Protein AF-A0A9E3P3C5-F1 (afdb_monomer_lite)

Structure (mmCIF, N/CA/C/O backbone):
data_AF-A0A9E3P3C5-F1
#
_entry.id   AF-A0A9E3P3C5-F1
#
loop_
_atom_site.group_PDB
_atom_site.id
_atom_site.type_symbol
_atom_site.label_atom_id
_atom_site.label_alt_id
_atom_site.label_comp_id
_atom_site.label_asym_id
_atom_site.label_entity_id
_atom_site.label_seq_id
_atom_site.pdbx_PDB_ins_code
_atom_site.Cartn_x
_atom_site.Cartn_y
_atom_site.Cartn_z
_atom_site.occupancy
_atom_site.B_iso_or_equiv
_atom_site.auth_seq_id
_atom_site.auth_comp_id
_atom_site.auth_asym_id
_atom_site.auth_atom_id
_atom_site.pdbx_PDB_model_num
ATOM 1 N N . MET A 1 1 ? 27.627 -22.009 76.214 1.00 40.09 1 MET A N 1
ATOM 2 C CA . MET A 1 1 ? 26.325 -21.692 75.590 1.00 40.09 1 MET A CA 1
ATOM 3 C C . MET A 1 1 ? 26.613 -21.062 74.234 1.00 40.09 1 MET A C 1
ATOM 5 O O . MET A 1 1 ? 27.043 -19.919 74.195 1.00 40.09 1 MET A O 1
ATOM 9 N N . HIS A 1 2 ? 26.523 -21.838 73.150 1.00 40.72 2 HIS A N 1
ATOM 10 C CA . HIS A 1 2 ? 26.855 -21.384 71.794 1.00 40.72 2 HIS A CA 1
ATOM 11 C C . HIS A 1 2 ? 25.588 -20.948 71.055 1.00 40.72 2 HIS A C 1
ATOM 13 O O . HIS A 1 2 ? 24.643 -21.725 70.938 1.00 40.72 2 HIS A O 1
ATOM 19 N N . GLY A 1 3 ? 25.575 -19.691 70.606 1.00 39.41 3 GLY A N 1
ATOM 20 C CA . GLY A 1 3 ? 24.487 -19.093 69.839 1.00 39.41 3 GLY A CA 1
ATOM 21 C C . GLY A 1 3 ? 24.554 -19.482 68.363 1.00 39.41 3 GLY A C 1
ATOM 22 O O . GLY A 1 3 ? 25.607 -19.384 67.736 1.00 39.41 3 GLY A O 1
ATOM 23 N N . TYR A 1 4 ? 23.417 -19.912 67.823 1.00 44.41 4 TYR A N 1
ATOM 24 C CA . TYR A 1 4 ? 23.208 -20.146 66.398 1.00 44.41 4 TYR A CA 1
ATOM 25 C C . TYR A 1 4 ? 22.800 -18.833 65.719 1.00 44.41 4 TYR A C 1
ATOM 27 O O . TYR A 1 4 ? 21.731 -18.296 66.001 1.00 44.41 4 TYR A O 1
ATOM 35 N N . TYR A 1 5 ? 23.635 -18.336 64.806 1.00 44.12 5 TYR A N 1
ATOM 36 C CA . TYR A 1 5 ? 23.230 -17.335 63.817 1.00 44.12 5 TYR A CA 1
ATOM 37 C C . TYR A 1 5 ? 22.719 -18.054 62.557 1.00 44.12 5 TYR A C 1
ATOM 39 O O . TYR A 1 5 ? 23.423 -18.930 62.047 1.00 44.12 5 TYR A O 1
ATOM 47 N N . PRO A 1 6 ? 21.532 -17.715 62.025 1.00 55.72 6 PRO A N 1
ATOM 48 C CA . PRO A 1 6 ? 21.075 -18.253 60.750 1.00 55.72 6 PRO A CA 1
ATOM 49 C C . PRO A 1 6 ? 21.845 -17.612 59.583 1.00 55.72 6 PRO A C 1
ATOM 51 O O . PRO A 1 6 ? 22.019 -16.394 59.528 1.00 55.72 6 PRO A O 1
ATOM 54 N N . GLN A 1 7 ? 22.306 -18.447 58.647 1.00 59.19 7 GLN A N 1
ATOM 55 C CA . GLN A 1 7 ? 22.929 -18.007 57.396 1.00 59.19 7 GLN A CA 1
ATOM 56 C C . GLN A 1 7 ? 21.917 -17.287 56.483 1.00 59.19 7 GLN A C 1
ATOM 58 O O . GLN A 1 7 ? 20.758 -17.704 56.412 1.00 59.19 7 GLN A O 1
ATOM 63 N N . PRO A 1 8 ? 22.340 -16.246 55.741 1.00 55.28 8 PRO A N 1
ATOM 64 C CA . PRO A 1 8 ? 21.498 -15.597 54.742 1.00 55.28 8 PRO A CA 1
ATOM 65 C C . PRO A 1 8 ? 21.256 -16.509 53.522 1.00 55.28 8 PRO A C 1
ATOM 67 O O . PRO A 1 8 ? 22.121 -17.315 53.169 1.00 55.28 8 PRO A O 1
ATOM 70 N N . PRO A 1 9 ? 20.091 -16.388 52.855 1.00 61.84 9 PRO A N 1
ATOM 71 C CA . PRO A 1 9 ? 19.742 -17.217 51.707 1.00 61.84 9 PRO A CA 1
ATOM 72 C C . PRO A 1 9 ? 20.652 -16.945 50.493 1.00 61.84 9 PRO A C 1
ATOM 74 O O . PRO A 1 9 ? 21.125 -15.819 50.313 1.00 61.84 9 PRO A O 1
ATOM 77 N N . PRO A 1 10 ? 20.870 -17.954 49.627 1.00 58.66 10 PRO A N 1
ATOM 78 C CA . PRO A 1 10 ? 21.709 -17.822 48.442 1.00 58.66 10 PRO A CA 1
ATOM 79 C C . PRO A 1 10 ? 21.128 -16.775 47.488 1.00 58.66 10 PRO A C 1
ATOM 81 O O . PRO A 1 10 ? 19.979 -16.871 47.049 1.00 58.66 10 PRO A O 1
ATOM 84 N N . GLN A 1 11 ? 21.935 -15.766 47.158 1.00 48.66 11 GLN A N 1
ATOM 85 C CA . GLN A 1 11 ? 21.589 -14.791 46.132 1.00 48.66 11 GLN A CA 1
ATOM 86 C C . GLN A 1 11 ? 21.453 -15.515 44.791 1.00 48.66 11 GLN A C 1
ATOM 88 O O . GLN A 1 11 ? 22.400 -16.128 44.298 1.00 48.66 11 GLN A O 1
ATOM 93 N N . LYS A 1 12 ? 20.257 -15.447 44.198 1.00 47.16 12 LYS A N 1
ATOM 94 C CA . LYS A 1 12 ? 20.035 -15.878 42.818 1.00 47.16 12 LYS A CA 1
ATOM 95 C C . LYS A 1 12 ? 20.952 -15.055 41.923 1.00 47.16 12 LYS A C 1
ATOM 97 O O . LYS A 1 12 ? 20.817 -13.836 41.853 1.00 47.16 12 LYS A O 1
ATOM 102 N N . THR A 1 13 ? 21.881 -15.733 41.263 1.00 52.72 13 THR A N 1
ATOM 103 C CA . THR A 1 13 ? 22.774 -15.159 40.263 1.00 52.72 13 THR A CA 1
ATOM 104 C C . THR A 1 13 ? 21.912 -14.526 39.176 1.00 52.72 13 THR A C 1
ATOM 106 O O . THR A 1 13 ? 21.242 -15.221 38.413 1.00 52.72 13 THR A O 1
ATOM 109 N N . GLY A 1 14 ? 21.850 -13.194 39.177 1.00 54.59 14 GLY A N 1
ATOM 110 C CA . GLY A 1 14 ? 21.139 -12.430 38.166 1.00 54.59 14 GLY A CA 1
ATOM 111 C C . GLY A 1 14 ? 21.701 -12.781 36.797 1.00 54.59 14 GLY A C 1
ATOM 112 O O . GLY A 1 14 ? 22.916 -12.790 36.599 1.00 54.59 14 GLY A O 1
ATOM 113 N N . MET A 1 15 ? 20.808 -13.118 35.873 1.00 52.03 15 MET A N 1
ATOM 114 C CA . MET A 1 15 ? 21.142 -13.361 34.478 1.00 52.03 15 MET A CA 1
ATOM 115 C C . MET A 1 15 ? 21.886 -12.125 33.963 1.00 52.03 15 MET A C 1
ATOM 117 O O . MET A 1 15 ? 21.324 -11.030 33.948 1.00 52.03 15 MET A O 1
ATOM 121 N N . SER A 1 16 ? 23.175 -12.286 33.652 1.00 65.50 16 SER A N 1
ATOM 122 C CA . SER A 1 16 ? 24.042 -11.183 33.237 1.00 65.50 16 SER A CA 1
ATOM 123 C C . SER A 1 16 ? 23.383 -10.432 32.082 1.00 65.50 16 SER A C 1
ATOM 125 O O . SER A 1 16 ? 22.893 -11.057 31.140 1.00 65.50 16 SER A O 1
ATOM 127 N N . ALA A 1 17 ? 23.362 -9.098 32.144 1.00 63.78 17 ALA A N 1
ATOM 128 C CA . ALA A 1 17 ? 22.771 -8.240 31.112 1.00 63.78 17 ALA A CA 1
ATOM 129 C C . ALA A 1 17 ? 23.283 -8.587 29.700 1.00 63.78 17 ALA A C 1
ATOM 131 O O . ALA A 1 17 ? 22.559 -8.467 28.716 1.00 63.78 17 ALA A O 1
ATOM 132 N N . LEU A 1 18 ? 24.504 -9.119 29.624 1.00 66.56 18 LEU A N 1
ATOM 133 C CA . LEU A 1 18 ? 25.146 -9.614 28.412 1.00 66.56 18 LEU A CA 1
ATOM 134 C C . LEU A 1 18 ? 24.363 -10.764 27.747 1.00 66.56 18 LEU A C 1
ATOM 136 O O . LEU A 1 18 ? 24.243 -10.799 26.526 1.00 66.56 18 LEU A O 1
ATOM 140 N N . THR A 1 19 ? 23.754 -11.656 28.532 1.00 73.56 19 THR A N 1
ATOM 141 C CA . THR A 1 19 ? 22.917 -12.759 28.033 1.00 73.56 19 THR A CA 1
ATOM 142 C C . THR A 1 19 ? 21.589 -12.249 27.477 1.00 73.56 19 THR A C 1
ATOM 144 O O . THR A 1 19 ? 21.139 -12.720 26.436 1.00 73.56 19 THR A O 1
ATOM 147 N N . ILE A 1 20 ? 20.975 -11.256 28.130 1.00 72.44 20 ILE A N 1
ATOM 148 C CA . ILE A 1 20 ? 19.720 -10.647 27.660 1.00 72.44 20 ILE A CA 1
ATOM 149 C C . ILE A 1 20 ? 19.955 -9.928 26.326 1.00 72.44 20 ILE A C 1
ATOM 151 O O . ILE A 1 20 ? 19.184 -10.111 25.385 1.00 72.44 20 ILE A O 1
ATOM 155 N N . VAL A 1 21 ? 21.053 -9.175 26.212 1.00 74.31 21 VAL A N 1
ATOM 156 C CA . VAL A 1 21 ? 21.435 -8.496 24.965 1.00 74.31 21 VAL A CA 1
ATOM 157 C C . VAL A 1 21 ? 21.684 -9.506 23.843 1.00 74.31 21 VAL A C 1
ATOM 159 O O . VAL A 1 21 ? 21.181 -9.317 22.738 1.00 74.31 21 VAL A O 1
ATOM 162 N N . LEU A 1 22 ? 22.382 -10.612 24.125 1.00 78.81 22 LEU A N 1
ATOM 163 C CA . LEU A 1 22 ? 22.634 -11.660 23.133 1.00 78.81 22 LEU A CA 1
ATOM 164 C C . LEU A 1 22 ? 21.329 -12.282 22.611 1.00 78.81 22 LEU A C 1
ATOM 166 O O . LEU A 1 22 ? 21.174 -12.464 21.406 1.00 78.81 22 LEU A O 1
ATOM 170 N N . ILE A 1 23 ? 20.369 -12.559 23.501 1.00 78.12 23 ILE A N 1
ATOM 171 C CA . ILE A 1 23 ? 19.061 -13.104 23.116 1.00 78.12 23 ILE A CA 1
ATOM 172 C C . ILE A 1 23 ? 18.313 -12.113 22.222 1.00 78.12 23 ILE A C 1
ATOM 174 O O . ILE A 1 23 ? 17.784 -12.524 21.197 1.00 78.12 23 ILE A O 1
ATOM 178 N N . ILE A 1 24 ? 18.308 -10.816 22.546 1.00 76.31 24 ILE A N 1
ATOM 179 C CA . ILE A 1 24 ? 17.637 -9.801 21.719 1.00 76.31 24 ILE A CA 1
ATOM 180 C C . ILE A 1 24 ? 18.272 -9.720 20.326 1.00 76.31 24 ILE A C 1
ATOM 182 O O . ILE A 1 24 ? 17.543 -9.675 19.339 1.00 76.31 24 ILE A O 1
ATOM 186 N N . VAL A 1 25 ? 19.605 -9.761 20.221 1.00 77.00 25 VAL A N 1
ATOM 187 C CA . VAL A 1 25 ? 20.306 -9.744 18.925 1.00 77.00 25 VAL A CA 1
ATOM 188 C C . VAL A 1 25 ? 19.971 -10.987 18.098 1.00 77.00 25 VAL A C 1
ATOM 190 O O . VAL A 1 25 ? 19.665 -10.868 16.914 1.00 77.00 25 VAL A O 1
ATOM 193 N N . VAL A 1 26 ? 19.961 -12.174 18.710 1.00 77.00 26 VAL A N 1
ATOM 194 C CA . VAL A 1 26 ? 19.604 -13.423 18.016 1.00 77.00 26 VAL A CA 1
ATOM 195 C C . VAL A 1 26 ? 18.136 -13.411 17.589 1.00 77.00 26 VAL A C 1
ATOM 197 O O . VAL A 1 26 ? 17.828 -13.742 16.450 1.00 77.00 26 VAL A O 1
ATOM 200 N N . VAL A 1 27 ? 17.225 -12.975 18.457 1.00 77.62 27 VAL A N 1
ATOM 201 C CA . VAL A 1 27 ? 15.792 -12.862 18.153 1.00 77.62 27 VAL A CA 1
ATOM 202 C C . VAL A 1 27 ? 15.558 -11.842 17.035 1.00 77.62 27 VAL A C 1
ATOM 204 O O . VAL A 1 27 ? 14.797 -12.130 16.118 1.00 77.62 27 VAL A O 1
ATOM 207 N N . ALA A 1 28 ? 16.253 -10.702 17.039 1.00 70.69 28 ALA A N 1
ATOM 208 C CA . ALA A 1 28 ? 16.176 -9.706 15.970 1.00 70.69 28 ALA A CA 1
ATOM 209 C C . ALA A 1 28 ? 16.750 -10.217 14.639 1.00 70.69 28 ALA A C 1
ATOM 211 O O . ALA A 1 28 ? 16.205 -9.901 13.587 1.00 70.69 28 ALA A O 1
ATOM 212 N N . LEU A 1 29 ? 17.798 -11.044 14.663 1.00 70.38 29 LEU A N 1
ATOM 213 C CA . LEU A 1 29 ? 18.340 -11.679 13.459 1.00 70.38 29 LEU A CA 1
ATOM 214 C C . LEU A 1 29 ? 17.407 -12.763 12.905 1.00 70.38 29 LEU A C 1
ATOM 216 O O . LEU A 1 29 ? 17.230 -12.847 11.696 1.00 70.38 29 LEU A O 1
ATOM 220 N N . VAL A 1 30 ? 16.778 -13.562 13.770 1.00 72.69 30 VAL A N 1
ATOM 221 C CA . VAL A 1 30 ? 15.897 -14.667 13.352 1.00 72.69 30 VAL A CA 1
ATOM 222 C C . VAL A 1 30 ? 14.504 -14.169 12.940 1.00 72.69 30 VAL A C 1
ATOM 224 O O . VAL A 1 30 ? 13.930 -14.696 11.993 1.00 72.69 30 VAL A O 1
ATOM 227 N N . LEU A 1 31 ? 13.961 -13.136 13.596 1.00 65.69 31 LEU A N 1
ATOM 228 C CA . LEU A 1 31 ? 12.677 -12.520 13.218 1.00 65.69 31 LEU A CA 1
ATOM 229 C C . LEU A 1 31 ? 12.821 -11.410 12.168 1.00 65.69 31 LEU A C 1
ATOM 231 O O . LEU A 1 31 ? 11.857 -11.121 11.465 1.00 65.69 31 LEU A O 1
ATOM 235 N N . GLY A 1 32 ? 13.997 -10.788 12.057 1.00 56.19 32 GLY A N 1
ATOM 236 C CA . GLY A 1 32 ? 14.265 -9.675 11.142 1.00 56.19 32 GLY A CA 1
ATOM 237 C C . GLY A 1 32 ? 15.127 -10.018 9.923 1.00 56.19 32 GLY A C 1
ATOM 238 O O . GLY A 1 32 ? 15.398 -9.126 9.123 1.00 56.19 32 GLY A O 1
ATOM 239 N N . GLY A 1 33 ? 15.571 -11.267 9.753 1.00 53.69 33 GLY A N 1
ATOM 240 C CA . GLY A 1 33 ? 16.567 -11.632 8.741 1.00 53.69 33 GLY A CA 1
ATOM 241 C C . GLY A 1 33 ? 16.202 -12.875 7.938 1.00 53.69 33 GLY A C 1
ATOM 242 O O . GLY A 1 33 ? 16.703 -13.960 8.205 1.00 53.69 33 GLY A O 1
ATOM 243 N N . GLY A 1 34 ? 15.369 -12.704 6.909 1.00 46.25 34 GLY A N 1
ATOM 244 C CA . GLY A 1 34 ? 15.044 -13.777 5.961 1.00 46.25 34 GLY A CA 1
ATOM 245 C C . GLY A 1 34 ? 14.633 -13.319 4.560 1.00 46.25 34 GLY A C 1
ATOM 246 O O . GLY A 1 34 ? 14.056 -14.106 3.820 1.00 46.25 34 GLY A O 1
ATOM 247 N N . GLY A 1 35 ? 14.904 -12.067 4.178 1.00 48.88 35 GLY A N 1
ATOM 248 C CA . GLY A 1 35 ? 14.625 -11.570 2.829 1.00 48.88 35 GLY A CA 1
ATOM 249 C C . GLY A 1 35 ? 15.307 -10.229 2.555 1.00 48.88 35 GLY A C 1
ATOM 250 O O . GLY A 1 35 ? 15.102 -9.278 3.298 1.00 48.88 35 GLY A O 1
ATOM 251 N N . CYS A 1 36 ? 16.102 -10.175 1.481 1.00 50.31 36 CYS A N 1
ATOM 252 C CA . CYS A 1 36 ? 16.780 -8.996 0.909 1.00 50.31 36 CYS A CA 1
ATOM 253 C C . CYS A 1 36 ? 18.121 -8.525 1.516 1.00 50.31 36 CYS A C 1
ATOM 255 O O . CYS A 1 36 ? 18.402 -7.330 1.535 1.00 50.31 36 CYS A O 1
ATOM 257 N N . LEU A 1 37 ? 19.031 -9.442 1.872 1.00 47.75 37 LEU A N 1
ATOM 258 C CA . LEU A 1 37 ? 20.458 -9.094 2.064 1.00 47.75 37 LEU A CA 1
ATOM 259 C C . LEU A 1 37 ? 21.272 -8.972 0.755 1.00 47.75 37 LEU A C 1
ATOM 261 O O . LEU A 1 37 ? 22.474 -8.740 0.808 1.00 47.75 37 LEU A O 1
ATOM 265 N N . LEU A 1 38 ? 20.636 -9.067 -0.418 1.00 51.00 38 LEU A N 1
ATOM 266 C CA . LEU A 1 38 ? 21.293 -8.864 -1.720 1.00 51.00 38 LEU A CA 1
ATOM 267 C C . LEU A 1 38 ? 21.063 -7.471 -2.341 1.00 51.00 38 LEU A C 1
ATOM 269 O O . LEU A 1 38 ? 21.584 -7.214 -3.419 1.00 51.00 38 LEU A O 1
ATOM 273 N N . CYS A 1 39 ? 20.348 -6.557 -1.669 1.00 51.00 39 CYS A N 1
ATOM 274 C CA . CYS A 1 39 ? 20.071 -5.210 -2.202 1.00 51.00 39 CYS A CA 1
ATOM 275 C C . CYS A 1 39 ? 20.855 -4.072 -1.520 1.00 51.00 39 CYS A C 1
ATOM 277 O O . CYS A 1 39 ? 20.715 -2.923 -1.926 1.00 51.00 39 CYS A O 1
ATOM 279 N N . ILE A 1 40 ? 21.675 -4.350 -0.498 1.00 47.22 40 ILE A N 1
ATOM 280 C CA . ILE A 1 40 ? 22.448 -3.314 0.213 1.00 47.22 40 ILE A CA 1
ATOM 281 C C . ILE A 1 40 ? 23.918 -3.429 -0.181 1.00 47.22 40 ILE A C 1
ATOM 283 O O . ILE A 1 40 ? 24.766 -3.901 0.570 1.00 47.22 40 ILE A O 1
ATOM 287 N N . GLY A 1 41 ? 24.207 -3.005 -1.403 1.00 42.62 41 GLY A N 1
ATOM 288 C CA . GLY A 1 41 ? 25.558 -2.732 -1.857 1.00 42.62 41 GLY A CA 1
ATOM 289 C C . GLY A 1 41 ? 25.543 -1.417 -2.615 1.00 42.62 41 GLY A C 1
ATOM 290 O O . GLY A 1 41 ? 25.026 -1.379 -3.722 1.00 42.62 41 GLY A O 1
ATOM 291 N N . ILE A 1 42 ? 26.166 -0.394 -2.017 1.00 42.81 42 ILE A N 1
ATOM 292 C CA . ILE A 1 42 ? 26.442 0.958 -2.544 1.00 42.81 42 ILE A CA 1
ATOM 293 C C . ILE A 1 42 ? 25.378 2.020 -2.193 1.00 42.81 42 ILE A C 1
ATOM 295 O O . ILE A 1 42 ? 24.443 2.264 -2.944 1.00 42.81 42 ILE A O 1
ATOM 299 N N . ALA A 1 43 ? 25.558 2.683 -1.043 1.00 38.09 43 ALA A N 1
ATOM 300 C CA . ALA A 1 43 ? 25.952 4.102 -0.959 1.00 38.09 43 ALA A CA 1
ATOM 301 C C . ALA A 1 43 ? 25.537 4.708 0.394 1.00 38.09 43 ALA A C 1
ATOM 303 O O . ALA A 1 43 ? 24.403 5.133 0.593 1.00 38.09 43 ALA A O 1
ATOM 304 N N . ALA A 1 44 ? 26.498 4.785 1.314 1.00 38.47 44 ALA A N 1
ATOM 305 C CA . ALA A 1 44 ? 26.510 5.811 2.341 1.00 38.47 44 ALA A CA 1
ATOM 306 C C . ALA A 1 44 ? 27.447 6.922 1.853 1.00 38.47 44 ALA A C 1
ATOM 308 O O . ALA A 1 44 ? 28.657 6.722 1.771 1.00 38.47 44 ALA A O 1
ATOM 309 N N . SER A 1 45 ? 26.887 8.084 1.543 1.00 36.34 45 SER A N 1
ATOM 310 C CA . SER A 1 45 ? 27.592 9.360 1.620 1.00 36.34 45 SER A CA 1
ATOM 311 C C . SER A 1 45 ? 26.586 10.390 2.104 1.00 36.34 45 SER A C 1
ATOM 313 O O . SER A 1 45 ? 25.670 10.774 1.382 1.00 36.34 45 SER A O 1
ATOM 315 N N . VAL A 1 46 ? 26.737 10.772 3.368 1.00 41.62 46 VAL A N 1
ATOM 316 C CA . VAL A 1 46 ? 26.047 11.908 3.965 1.00 41.62 46 VAL A CA 1
ATOM 317 C C . VAL A 1 46 ? 26.607 13.167 3.313 1.00 41.62 46 VAL A C 1
ATOM 319 O O . VAL A 1 46 ? 27.818 13.388 3.316 1.00 41.62 46 VAL A O 1
ATOM 322 N N . SER A 1 47 ? 25.738 13.989 2.746 1.00 31.98 47 SER A N 1
ATOM 323 C CA . SER A 1 47 ? 26.000 15.403 2.506 1.00 31.98 47 SER A CA 1
ATOM 324 C C . SER A 1 47 ? 24.676 16.126 2.672 1.00 31.98 47 SER A C 1
ATOM 326 O O . SER A 1 47 ? 23.762 15.946 1.873 1.00 31.98 47 SER A O 1
ATOM 328 N N . ASP A 1 48 ? 24.582 16.894 3.757 1.00 39.88 48 ASP A N 1
ATOM 329 C CA . ASP A 1 48 ? 23.650 18.007 3.857 1.00 39.88 48 ASP A CA 1
ATOM 330 C C . ASP A 1 48 ? 23.878 18.908 2.646 1.00 39.88 48 ASP A C 1
ATOM 332 O O . ASP A 1 48 ? 24.969 19.446 2.436 1.00 39.88 48 ASP A O 1
ATOM 336 N N . THR A 1 49 ? 22.859 19.047 1.813 1.00 33.75 49 THR A N 1
ATOM 337 C CA . THR A 1 49 ? 22.779 20.140 0.855 1.00 33.75 49 THR A CA 1
ATOM 338 C C . THR A 1 49 ? 21.310 20.486 0.693 1.00 33.75 49 THR A C 1
ATOM 340 O O . THR A 1 49 ? 20.543 19.733 0.098 1.00 33.75 49 THR A O 1
ATOM 343 N N . ASP A 1 50 ? 20.924 21.634 1.247 1.00 42.97 50 ASP A N 1
ATOM 344 C CA . ASP A 1 50 ? 19.743 22.380 0.831 1.00 42.97 50 ASP A CA 1
ATOM 345 C C . ASP A 1 50 ? 19.856 22.636 -0.676 1.00 42.97 50 ASP A C 1
ATOM 347 O O . ASP A 1 50 ? 20.487 23.605 -1.097 1.00 42.97 50 ASP A O 1
ATOM 351 N N . HIS A 1 51 ? 19.304 21.748 -1.501 1.00 31.86 51 HIS A N 1
ATOM 352 C CA . HIS A 1 51 ? 19.118 21.967 -2.930 1.00 31.86 51 HIS A CA 1
ATOM 353 C C . HIS A 1 51 ? 17.689 21.598 -3.312 1.00 31.86 51 HIS A C 1
ATOM 355 O O . HIS A 1 51 ? 17.252 20.449 -3.260 1.00 31.86 51 HIS A O 1
ATOM 361 N N . ALA A 1 52 ? 16.956 22.638 -3.695 1.00 43.72 52 ALA A N 1
ATOM 362 C CA . ALA A 1 52 ? 15.744 22.541 -4.472 1.00 43.72 52 ALA A CA 1
ATOM 363 C C . ALA A 1 52 ? 16.100 22.002 -5.865 1.00 43.72 52 ALA A C 1
ATOM 365 O O . ALA A 1 52 ? 16.258 22.773 -6.805 1.00 43.72 52 ALA A O 1
ATOM 366 N N . ASP A 1 53 ? 16.209 20.683 -6.000 1.00 33.16 53 ASP A N 1
ATOM 367 C CA . ASP A 1 53 ? 16.290 20.044 -7.307 1.00 33.16 53 ASP A CA 1
ATOM 368 C C . ASP A 1 53 ? 14.885 19.654 -7.749 1.00 33.16 53 ASP A C 1
ATOM 370 O O . ASP A 1 53 ? 14.344 18.586 -7.452 1.00 33.16 53 ASP A O 1
ATOM 374 N N . GLY A 1 54 ? 14.274 20.587 -8.479 1.00 35.81 54 GLY A N 1
ATOM 375 C CA . GLY A 1 54 ? 13.200 20.256 -9.392 1.00 35.81 54 GLY A CA 1
ATOM 376 C C . GLY A 1 54 ? 13.684 19.139 -10.307 1.00 35.81 54 GLY A C 1
ATOM 377 O O . GLY A 1 54 ? 14.610 19.334 -11.094 1.00 35.81 54 GLY A O 1
ATOM 378 N N . ALA A 1 55 ? 13.054 17.970 -10.195 1.00 35.72 55 ALA A N 1
ATOM 379 C CA . ALA A 1 55 ? 13.180 16.917 -11.185 1.00 35.72 55 ALA A CA 1
ATOM 380 C C . ALA A 1 55 ? 12.933 17.547 -12.561 1.00 35.72 55 ALA A C 1
ATOM 382 O O . ALA A 1 55 ? 11.820 17.985 -12.865 1.00 35.72 55 ALA A O 1
ATOM 383 N N . ALA A 1 56 ? 13.995 17.661 -13.360 1.00 33.69 56 ALA A N 1
ATOM 384 C CA . ALA A 1 56 ? 13.887 18.141 -14.723 1.00 33.69 56 ALA A CA 1
ATOM 385 C C . ALA A 1 56 ? 12.836 17.279 -15.446 1.00 33.69 56 ALA A C 1
ATOM 387 O O . ALA A 1 56 ? 12.856 16.052 -15.290 1.00 33.69 56 ALA A O 1
ATOM 388 N N . PRO A 1 57 ? 11.905 17.876 -16.210 1.00 39.00 57 PRO A N 1
ATOM 389 C CA . PRO A 1 57 ? 10.929 17.102 -16.954 1.00 39.00 57 PRO A CA 1
ATOM 390 C C . PRO A 1 57 ? 11.679 16.259 -17.987 1.00 39.00 57 PRO A C 1
ATOM 392 O O . PRO A 1 57 ? 12.158 16.765 -19.002 1.00 39.00 57 PRO A O 1
ATOM 395 N N . VAL A 1 58 ? 11.805 14.959 -17.715 1.00 48.50 58 VAL A N 1
ATOM 396 C CA . VAL A 1 58 ? 12.211 13.977 -18.718 1.00 48.50 58 VAL A CA 1
ATOM 397 C C . VAL A 1 58 ? 11.184 14.079 -19.841 1.00 48.50 58 VAL A C 1
ATOM 399 O O . VAL A 1 58 ? 9.981 14.051 -19.577 1.00 48.50 58 VAL A O 1
ATOM 402 N N . ALA A 1 59 ? 11.661 14.283 -21.070 1.00 44.56 59 ALA A N 1
ATOM 403 C CA . ALA A 1 59 ? 10.826 14.516 -22.242 1.00 44.56 59 ALA A CA 1
ATOM 404 C C . ALA A 1 59 ? 9.632 13.548 -22.260 1.00 44.56 59 ALA A C 1
ATOM 406 O O . ALA A 1 59 ? 9.812 12.329 -22.270 1.00 44.56 59 ALA A O 1
ATOM 407 N N . GLN A 1 60 ? 8.420 14.111 -22.238 1.00 50.62 60 GLN A N 1
ATOM 408 C CA . GLN A 1 60 ? 7.149 13.391 -22.287 1.00 50.62 60 GLN A CA 1
ATOM 409 C C . GLN A 1 60 ? 6.987 12.734 -23.664 1.00 50.62 60 GLN A C 1
ATOM 411 O O . GLN A 1 60 ? 6.252 13.208 -24.528 1.00 50.62 60 GLN A O 1
ATOM 416 N N . GLY A 1 61 ? 7.715 11.645 -23.900 1.00 66.69 61 GLY A N 1
ATOM 417 C CA . GLY A 1 61 ? 7.383 10.707 -24.960 1.00 66.69 61 GLY A CA 1
ATOM 418 C C . GLY A 1 61 ? 6.021 10.080 -24.669 1.00 66.69 61 GLY A C 1
ATOM 419 O O . GLY A 1 61 ? 5.616 9.955 -23.512 1.00 66.69 61 GLY A O 1
ATOM 420 N N . THR A 1 62 ? 5.297 9.677 -25.712 1.00 87.94 62 THR A N 1
ATOM 421 C CA . THR A 1 62 ? 4.025 8.962 -25.557 1.00 87.94 62 THR A CA 1
ATOM 422 C C . THR A 1 62 ? 4.224 7.740 -24.660 1.00 87.94 62 THR A C 1
ATOM 424 O O . THR A 1 62 ? 5.032 6.866 -24.975 1.00 87.94 62 THR A O 1
ATOM 427 N N . LEU A 1 63 ? 3.504 7.690 -23.537 1.00 91.62 63 LEU A N 1
ATOM 428 C CA . LEU A 1 63 ? 3.497 6.534 -22.650 1.00 91.62 63 LEU A CA 1
ATOM 429 C C . LEU A 1 63 ? 2.611 5.441 -23.255 1.00 91.62 63 LEU A C 1
ATOM 431 O O . LEU A 1 63 ? 1.473 5.694 -23.649 1.00 91.62 63 LEU A O 1
ATOM 435 N N . VAL A 1 64 ? 3.140 4.225 -23.336 1.00 94.56 64 VAL A N 1
ATOM 436 C CA . VAL A 1 64 ? 2.477 3.073 -23.947 1.00 94.56 64 VAL A CA 1
ATOM 437 C C . VAL A 1 64 ? 2.522 1.865 -23.022 1.00 94.56 64 VAL A C 1
ATOM 439 O O . VAL A 1 64 ? 3.449 1.684 -22.229 1.00 94.56 64 VAL A O 1
ATOM 442 N N . ARG A 1 65 ? 1.504 1.014 -23.152 1.00 94.88 65 ARG A N 1
ATOM 443 C CA . ARG A 1 65 ? 1.418 -0.284 -22.483 1.00 94.88 65 ARG A CA 1
ATOM 444 C C . ARG A 1 65 ? 1.819 -1.390 -23.454 1.00 94.88 65 ARG A C 1
ATOM 446 O O . ARG A 1 65 ? 0.964 -2.031 -24.060 1.00 94.88 65 ARG A O 1
ATOM 453 N N . ASP A 1 66 ? 3.115 -1.562 -23.657 1.00 93.31 66 ASP A N 1
ATOM 454 C CA . ASP A 1 66 ? 3.659 -2.597 -24.536 1.00 93.31 66 ASP A CA 1
ATOM 455 C C . ASP A 1 66 ? 4.093 -3.858 -23.766 1.00 93.31 66 ASP A C 1
ATOM 457 O O . ASP A 1 66 ? 3.837 -3.993 -22.569 1.00 93.31 66 ASP A O 1
ATOM 461 N N . SER A 1 67 ? 4.728 -4.817 -24.448 1.00 93.50 67 SER A N 1
ATOM 462 C CA . SER A 1 67 ? 5.123 -6.100 -23.846 1.00 93.50 67 SER A CA 1
ATOM 463 C C . SER A 1 67 ? 6.058 -5.945 -22.645 1.00 93.50 67 SER A C 1
ATOM 465 O O . SER A 1 67 ? 5.938 -6.699 -21.682 1.00 93.50 67 SER A O 1
ATOM 467 N N . PHE A 1 68 ? 6.950 -4.952 -22.665 1.00 92.19 68 PHE A N 1
ATOM 468 C CA . PHE A 1 68 ? 7.828 -4.654 -21.538 1.00 92.19 68 PHE A CA 1
ATOM 469 C C . PHE A 1 68 ? 7.034 -4.117 -20.343 1.00 92.19 68 PHE A C 1
ATOM 471 O O . PHE A 1 68 ? 7.234 -4.577 -19.222 1.00 92.19 68 PHE A O 1
ATOM 478 N N . ALA A 1 69 ? 6.105 -3.184 -20.574 1.00 94.69 69 ALA A N 1
ATOM 479 C CA . ALA A 1 69 ? 5.251 -2.666 -19.510 1.00 94.69 69 ALA A CA 1
ATOM 480 C C . ALA A 1 69 ? 4.404 -3.782 -18.864 1.00 94.69 69 ALA A C 1
ATOM 482 O O . ALA A 1 69 ? 4.272 -3.828 -17.644 1.00 94.69 69 ALA A O 1
ATOM 483 N N . ILE A 1 70 ? 3.912 -4.737 -19.662 1.00 95.00 70 ILE A N 1
ATOM 484 C CA . ILE A 1 70 ? 3.172 -5.915 -19.175 1.00 95.00 70 ILE A CA 1
ATOM 485 C C . ILE A 1 70 ? 4.073 -6.868 -18.361 1.00 95.00 70 ILE A C 1
ATOM 487 O O . ILE A 1 70 ? 3.621 -7.420 -17.350 1.00 95.00 70 ILE A O 1
ATOM 491 N N . ASP A 1 71 ? 5.338 -7.064 -18.756 1.00 93.81 71 ASP A N 1
ATOM 492 C CA . ASP A 1 71 ? 6.300 -7.837 -17.950 1.00 93.81 71 ASP A CA 1
ATOM 493 C C . ASP A 1 71 ? 6.567 -7.140 -16.611 1.00 93.81 71 ASP A C 1
ATOM 495 O O . ASP A 1 71 ? 6.491 -7.765 -15.553 1.00 93.81 71 ASP A O 1
ATOM 499 N N . LEU A 1 72 ? 6.785 -5.822 -16.634 1.00 93.75 72 LEU A N 1
ATOM 500 C CA . LEU A 1 72 ? 7.012 -5.019 -15.434 1.00 93.75 72 LEU A CA 1
ATOM 501 C C . LEU A 1 72 ? 5.797 -5.044 -14.487 1.00 93.75 72 LEU A C 1
ATOM 503 O O . LEU A 1 72 ? 5.969 -5.282 -13.292 1.00 93.75 72 LEU A O 1
ATOM 507 N N . GLU A 1 73 ? 4.568 -4.918 -15.004 1.00 94.56 73 GLU A N 1
ATOM 508 C CA . GLU A 1 73 ? 3.328 -5.141 -14.235 1.00 94.56 73 GLU A CA 1
ATOM 509 C C . GLU A 1 73 ? 3.321 -6.511 -13.549 1.00 94.56 73 GLU A C 1
ATOM 511 O O . GLU A 1 73 ? 2.957 -6.640 -12.379 1.00 94.56 73 GLU A O 1
ATOM 516 N N . THR A 1 74 ? 3.707 -7.555 -14.282 1.00 93.69 74 THR A N 1
ATOM 517 C CA . THR A 1 74 ? 3.707 -8.929 -13.772 1.00 93.69 74 THR A CA 1
ATOM 518 C C . THR A 1 74 ? 4.749 -9.111 -12.674 1.00 93.69 74 THR A C 1
ATOM 520 O O . THR A 1 74 ? 4.461 -9.745 -11.660 1.00 93.69 74 THR A O 1
ATOM 523 N N . ARG A 1 75 ? 5.925 -8.489 -12.808 1.00 92.31 75 ARG A N 1
ATOM 524 C CA . ARG A 1 75 ? 6.949 -8.486 -11.757 1.00 92.31 75 ARG A CA 1
ATOM 525 C C . ARG A 1 75 ? 6.486 -7.761 -10.498 1.00 92.31 75 ARG A C 1
ATOM 527 O O . ARG A 1 75 ? 6.684 -8.302 -9.414 1.00 92.31 75 ARG A O 1
ATOM 534 N N . PHE A 1 76 ? 5.819 -6.611 -10.623 1.00 91.81 76 PHE A N 1
ATOM 535 C CA . PHE A 1 76 ? 5.212 -5.929 -9.474 1.00 91.81 76 PHE A CA 1
ATOM 536 C C . PHE A 1 76 ? 4.203 -6.826 -8.753 1.00 91.81 76 PHE A C 1
ATOM 538 O O . PHE A 1 76 ? 4.292 -6.997 -7.536 1.00 91.81 76 PHE A O 1
ATOM 545 N N . ARG A 1 77 ? 3.304 -7.479 -9.502 1.00 91.00 77 ARG A N 1
ATOM 546 C CA . ARG A 1 77 ? 2.334 -8.428 -8.932 1.00 91.00 77 ARG A CA 1
ATOM 547 C C . ARG A 1 77 ? 3.013 -9.586 -8.204 1.00 91.00 77 ARG A C 1
ATOM 549 O O . ARG A 1 77 ? 2.606 -9.924 -7.096 1.00 91.00 77 ARG A O 1
ATOM 556 N N . ASN A 1 78 ? 4.085 -10.137 -8.769 1.00 88.75 78 ASN A N 1
ATOM 557 C CA . ASN A 1 78 ? 4.860 -11.207 -8.136 1.00 88.75 78 ASN A CA 1
ATOM 558 C C . ASN A 1 78 ? 5.594 -10.753 -6.861 1.00 88.75 78 ASN A C 1
ATOM 560 O O . ASN A 1 78 ? 5.890 -11.583 -6.006 1.00 88.75 78 ASN A O 1
ATOM 564 N N . GLN A 1 79 ? 5.859 -9.452 -6.708 1.00 84.25 79 GLN A N 1
ATOM 565 C CA . GLN A 1 79 ? 6.410 -8.849 -5.489 1.00 84.25 79 GLN A CA 1
ATOM 566 C C . GLN A 1 79 ? 5.329 -8.417 -4.479 1.00 84.25 79 GLN A C 1
ATOM 568 O O . GLN A 1 79 ? 5.649 -7.811 -3.459 1.00 84.25 79 GLN A O 1
ATOM 573 N N . GLY A 1 80 ? 4.051 -8.723 -4.732 1.00 80.12 80 GLY A N 1
ATOM 574 C CA . GLY A 1 80 ? 2.938 -8.376 -3.842 1.00 80.12 80 GLY A CA 1
ATOM 575 C C . GLY A 1 80 ? 2.390 -6.957 -4.028 1.00 80.12 80 GLY A C 1
ATOM 576 O O . GLY A 1 80 ? 1.520 -6.530 -3.267 1.00 80.12 80 GLY A O 1
ATOM 577 N N . VAL A 1 81 ? 2.854 -6.228 -5.047 1.00 86.56 81 VAL A N 1
ATOM 578 C CA . VAL A 1 81 ? 2.297 -4.928 -5.434 1.00 86.56 81 VAL A CA 1
ATOM 579 C C . VAL A 1 81 ? 1.158 -5.166 -6.430 1.00 86.56 81 VAL A C 1
ATOM 581 O O . VAL A 1 81 ? 1.413 -5.664 -7.527 1.00 86.56 81 VAL A O 1
ATOM 584 N N . PRO A 1 82 ? -0.103 -4.816 -6.115 1.00 85.44 82 PRO A N 1
ATOM 585 C CA . PRO A 1 82 ? -1.239 -5.049 -7.002 1.00 85.44 82 PRO A CA 1
ATOM 586 C C . PRO A 1 82 ? -1.283 -3.998 -8.122 1.00 85.44 82 PRO A C 1
ATOM 588 O O . PRO A 1 82 ? -2.184 -3.166 -8.189 1.00 85.44 82 PRO A O 1
ATOM 591 N N . ALA A 1 83 ? -0.280 -4.029 -8.999 1.00 89.50 83 ALA A N 1
ATOM 592 C CA . ALA A 1 83 ? -0.189 -3.166 -10.165 1.00 89.50 83 ALA A CA 1
ATOM 593 C C . ALA A 1 83 ? -1.398 -3.381 -11.087 1.00 89.50 83 ALA A C 1
ATOM 595 O O . ALA A 1 83 ? -1.605 -4.482 -11.614 1.00 89.50 83 ALA A O 1
ATOM 596 N N . THR A 1 84 ? -2.173 -2.314 -11.290 1.00 91.56 84 THR A N 1
ATOM 597 C CA . THR A 1 84 ? -3.285 -2.273 -12.246 1.00 91.56 84 THR A CA 1
ATOM 598 C C . THR A 1 84 ? -2.743 -2.083 -13.658 1.00 91.56 84 THR A C 1
ATOM 600 O O . THR A 1 84 ? -3.094 -2.841 -14.560 1.00 91.56 84 THR A O 1
ATOM 603 N N . THR A 1 85 ? -1.865 -1.090 -13.826 1.00 94.62 85 THR A N 1
ATOM 604 C CA . THR A 1 85 ? -1.306 -0.697 -15.123 1.00 94.62 85 THR A CA 1
ATOM 605 C C . THR A 1 85 ? 0.110 -0.167 -14.938 1.00 94.62 85 THR A C 1
ATOM 607 O O . THR A 1 85 ? 0.359 0.584 -13.996 1.00 94.62 85 THR A O 1
ATOM 610 N N . VAL A 1 86 ? 1.017 -0.499 -15.855 1.00 95.81 86 VAL A N 1
ATOM 611 C CA . VAL A 1 86 ? 2.283 0.215 -16.042 1.00 95.81 86 VAL A CA 1
ATOM 612 C C . VAL A 1 86 ? 2.313 0.791 -17.451 1.00 95.81 86 VAL A C 1
ATOM 614 O O . VAL A 1 86 ? 1.941 0.122 -18.414 1.00 95.81 86 VAL A O 1
ATOM 617 N N . LEU A 1 87 ? 2.750 2.040 -17.578 1.00 96.00 87 LEU A N 1
ATOM 618 C CA . LEU A 1 87 ? 2.955 2.708 -18.857 1.00 96.00 87 LEU A CA 1
ATOM 619 C C . LEU A 1 87 ? 4.409 3.154 -18.957 1.00 96.00 87 LEU A C 1
ATOM 621 O O . LEU A 1 87 ? 4.906 3.851 -18.078 1.00 96.00 87 LEU A O 1
ATOM 625 N N . CYS A 1 88 ? 5.095 2.779 -20.029 1.00 94.00 88 CYS A N 1
ATOM 626 C CA . CYS A 1 88 ? 6.492 3.145 -20.249 1.00 94.00 88 CYS A CA 1
ATOM 627 C C . CYS A 1 88 ? 6.627 4.024 -21.503 1.00 94.00 88 CYS A C 1
ATOM 629 O O . CYS A 1 88 ? 5.770 3.953 -22.384 1.00 94.00 88 CYS A O 1
ATOM 631 N N . PRO A 1 89 ? 7.686 4.840 -21.630 1.00 92.94 89 PRO A N 1
ATOM 632 C CA . PRO A 1 89 ? 7.932 5.634 -22.829 1.00 92.94 89 PRO A CA 1
ATOM 633 C C . PRO A 1 89 ? 7.983 4.744 -24.074 1.00 92.94 89 PRO A C 1
ATOM 635 O O . PRO A 1 89 ? 8.648 3.713 -24.055 1.00 92.94 89 PRO A O 1
ATOM 638 N N . ALA A 1 90 ? 7.320 5.132 -25.166 1.00 89.62 90 ALA A N 1
ATOM 639 C CA . ALA A 1 90 ? 7.350 4.366 -26.419 1.00 89.62 90 ALA A CA 1
ATOM 640 C C . ALA A 1 90 ? 8.773 4.229 -26.982 1.00 89.62 90 ALA A C 1
ATOM 642 O O . ALA A 1 90 ? 9.166 3.177 -27.482 1.00 89.62 90 ALA A O 1
ATOM 643 N N . SER A 1 91 ? 9.566 5.292 -26.860 1.00 86.88 91 SER A N 1
ATOM 644 C CA . SER A 1 91 ? 10.979 5.329 -27.222 1.00 86.88 91 SER A CA 1
ATOM 645 C C . SER A 1 91 ? 11.846 5.139 -25.976 1.00 86.88 91 SER A C 1
ATOM 647 O O . SER A 1 91 ? 12.407 6.102 -25.450 1.00 86.88 91 SER A O 1
ATOM 649 N N . ARG A 1 92 ? 11.934 3.900 -25.475 1.00 85.56 92 ARG A N 1
ATOM 650 C CA . ARG A 1 92 ? 12.881 3.560 -24.402 1.00 85.56 92 ARG A CA 1
ATOM 651 C C . ARG A 1 92 ? 14.319 3.611 -24.919 1.00 85.56 92 ARG A C 1
ATOM 653 O O . ARG A 1 92 ? 14.568 3.174 -26.047 1.00 85.56 92 ARG A O 1
ATOM 660 N N . PRO A 1 93 ? 15.277 4.080 -24.107 1.00 81.75 93 PRO A N 1
ATOM 661 C CA . PRO A 1 93 ? 16.678 3.957 -24.460 1.00 81.75 93 PRO A CA 1
ATOM 662 C C . PRO A 1 93 ? 17.066 2.471 -24.507 1.00 81.75 93 PRO A C 1
ATOM 664 O O . PRO A 1 93 ? 16.600 1.665 -23.705 1.00 81.75 93 PRO A O 1
ATOM 667 N N . ALA A 1 94 ? 17.921 2.097 -25.462 1.00 75.19 94 ALA A N 1
ATOM 668 C CA . ALA A 1 94 ? 18.407 0.718 -25.584 1.00 75.19 94 ALA A CA 1
ATOM 669 C C . ALA A 1 94 ? 19.325 0.304 -24.419 1.00 75.19 94 ALA A C 1
ATOM 671 O O . ALA A 1 94 ? 19.550 -0.885 -24.215 1.00 75.19 94 ALA A O 1
ATOM 672 N N . ARG A 1 95 ? 19.881 1.290 -23.703 1.00 78.31 95 ARG A N 1
ATOM 673 C CA . ARG A 1 95 ? 20.705 1.142 -22.501 1.00 78.31 95 ARG A CA 1
ATOM 674 C C . ARG A 1 95 ? 20.479 2.320 -21.567 1.00 78.31 95 ARG A C 1
ATOM 676 O O . ARG A 1 95 ? 20.289 3.440 -22.039 1.00 78.31 95 ARG A O 1
ATOM 683 N N . GLY A 1 96 ? 20.623 2.069 -20.274 1.00 83.31 96 GLY A N 1
ATOM 684 C CA . GLY A 1 96 ? 20.529 3.088 -19.234 1.00 83.31 96 GLY A CA 1
ATOM 685 C C . GLY A 1 96 ? 19.135 3.219 -18.632 1.00 83.31 96 GLY A C 1
ATOM 686 O O . GLY A 1 96 ? 18.220 2.455 -18.945 1.00 83.31 96 GLY A O 1
ATOM 687 N N . ASP A 1 97 ? 19.010 4.185 -17.732 1.00 90.19 97 ASP A N 1
ATOM 688 C CA . ASP A 1 97 ? 17.850 4.312 -16.861 1.00 90.19 97 ASP A CA 1
ATOM 689 C C . ASP A 1 97 ? 16.709 5.065 -17.550 1.00 90.19 97 ASP A C 1
ATOM 691 O O . ASP A 1 97 ? 16.917 6.025 -18.296 1.00 90.19 97 ASP A O 1
ATOM 695 N N . PHE A 1 98 ? 15.477 4.642 -17.282 1.00 91.88 98 PHE A N 1
ATOM 696 C CA . PHE A 1 98 ? 14.271 5.325 -17.743 1.00 91.88 98 PHE A CA 1
ATOM 697 C C . PHE A 1 98 ? 13.151 5.206 -16.713 1.00 91.88 98 PHE A C 1
ATOM 699 O O . PHE A 1 98 ? 13.227 4.429 -15.764 1.00 91.88 98 PHE A O 1
ATOM 706 N N . GLN A 1 99 ? 12.102 6.005 -16.887 1.00 94.06 99 GLN A N 1
ATOM 707 C CA . GLN A 1 99 ? 10.976 6.052 -15.961 1.00 94.06 99 GLN A CA 1
ATOM 708 C C . GLN A 1 99 ? 9.704 5.526 -16.616 1.00 94.06 99 GLN A C 1
ATOM 710 O O . GLN A 1 99 ? 9.426 5.861 -17.764 1.00 94.06 99 GLN A O 1
ATOM 715 N N . CYS A 1 100 ? 8.931 4.733 -15.879 1.00 93.81 100 CYS A N 1
ATOM 716 C CA . CYS A 1 100 ? 7.572 4.329 -16.238 1.00 93.81 100 CYS A CA 1
ATOM 717 C C . CYS A 1 100 ? 6.574 4.881 -15.209 1.00 93.81 100 CYS A C 1
ATOM 719 O O . CYS A 1 100 ? 6.944 5.208 -14.086 1.00 93.81 100 CYS A O 1
ATOM 721 N N . GLU A 1 101 ? 5.300 4.954 -15.567 1.00 95.06 101 GLU A N 1
ATOM 722 C CA . GLU A 1 101 ? 4.203 5.263 -14.652 1.00 95.06 101 GLU A CA 1
ATOM 723 C C . GLU A 1 101 ? 3.557 3.956 -14.181 1.00 95.06 101 GLU A C 1
ATOM 725 O O . GLU A 1 101 ? 3.144 3.141 -15.001 1.00 95.06 101 GLU A O 1
ATOM 730 N N . LEU A 1 102 ? 3.461 3.754 -12.869 1.00 94.38 102 LEU A N 1
ATOM 731 C CA . LEU A 1 102 ? 2.743 2.658 -12.225 1.00 94.38 102 LEU A CA 1
ATOM 732 C C . LEU A 1 102 ? 1.425 3.180 -11.660 1.00 94.38 102 LEU A C 1
ATOM 734 O O . LEU A 1 102 ? 1.397 4.175 -10.944 1.00 94.38 102 LEU A O 1
ATOM 738 N N . THR A 1 103 ? 0.339 2.467 -11.931 1.00 91.69 103 THR A N 1
ATOM 739 C CA . THR A 1 103 ? -0.972 2.686 -11.317 1.00 91.69 103 THR A CA 1
ATOM 740 C C . THR A 1 103 ? -1.320 1.516 -10.401 1.00 91.69 103 THR A C 1
ATOM 742 O O . THR A 1 103 ? -1.299 0.360 -10.834 1.00 91.69 103 THR A O 1
ATOM 745 N N . VAL A 1 104 ? -1.684 1.813 -9.152 1.00 88.25 104 VAL A N 1
ATOM 746 C CA . VAL A 1 104 ? -2.164 0.850 -8.148 1.00 88.25 104 VAL A CA 1
ATOM 747 C C . VAL A 1 104 ? -3.510 1.343 -7.627 1.00 88.25 104 VAL A C 1
ATOM 749 O O . VAL A 1 104 ? -3.587 2.337 -6.909 1.00 88.25 104 VAL A O 1
ATOM 752 N N . GLY A 1 105 ? -4.597 0.674 -8.016 1.00 83.62 105 GLY A N 1
ATOM 753 C CA . GLY A 1 105 ? -5.945 1.174 -7.735 1.00 83.62 105 GLY A CA 1
ATOM 754 C C . GLY A 1 105 ? -6.173 2.551 -8.371 1.00 83.62 105 GLY A C 1
ATOM 755 O O . GLY A 1 105 ? -6.162 2.665 -9.595 1.00 83.62 105 GLY A O 1
ATOM 756 N N . ALA A 1 106 ? -6.380 3.578 -7.543 1.00 79.19 106 ALA A N 1
ATOM 757 C CA . ALA A 1 106 ? -6.529 4.973 -7.975 1.00 79.19 106 ALA A CA 1
ATOM 758 C C . ALA A 1 106 ? -5.222 5.789 -7.896 1.00 79.19 106 ALA A C 1
ATOM 760 O O . ALA A 1 106 ? -5.166 6.902 -8.418 1.00 79.19 106 ALA A O 1
ATOM 761 N N . ASP A 1 107 ? -4.185 5.250 -7.252 1.00 84.19 107 ASP A N 1
ATOM 762 C CA . ASP A 1 107 ? -2.930 5.951 -7.003 1.00 84.19 107 ASP A CA 1
ATOM 763 C C . ASP A 1 107 ? -1.947 5.743 -8.168 1.00 84.19 107 ASP A C 1
ATOM 765 O O . ASP A 1 107 ? -1.910 4.679 -8.795 1.00 84.19 107 ASP A O 1
ATOM 769 N N . ARG A 1 108 ? -1.123 6.761 -8.444 1.00 89.31 108 ARG A N 1
ATOM 770 C CA . ARG A 1 108 ? -0.074 6.739 -9.476 1.00 89.31 108 ARG A CA 1
ATOM 771 C C . ARG A 1 108 ? 1.293 7.024 -8.865 1.00 89.31 108 ARG A C 1
ATOM 773 O O . ARG A 1 108 ? 1.400 7.857 -7.969 1.00 89.31 108 ARG A O 1
ATOM 780 N N . ALA A 1 109 ? 2.325 6.358 -9.368 1.00 90.31 109 ALA A N 1
ATOM 781 C CA . ALA A 1 109 ? 3.710 6.553 -8.959 1.00 90.31 109 ALA A CA 1
ATOM 782 C C . ALA A 1 109 ? 4.668 6.414 -10.146 1.00 90.31 109 ALA A C 1
ATOM 784 O O . ALA A 1 109 ? 4.361 5.755 -11.140 1.00 90.31 109 ALA A O 1
ATOM 785 N N . THR A 1 110 ? 5.849 7.012 -10.023 1.00 92.81 110 THR A N 1
ATOM 786 C CA . THR A 1 110 ? 6.927 6.857 -11.000 1.00 92.81 110 THR A CA 1
ATOM 787 C C . THR A 1 110 ? 7.792 5.662 -10.623 1.00 92.81 110 THR A C 1
ATOM 789 O O . THR A 1 110 ? 8.298 5.584 -9.508 1.00 92.81 110 THR A O 1
ATOM 792 N N . VAL A 1 111 ? 7.997 4.751 -11.567 1.00 94.19 111 VAL A N 1
ATOM 793 C CA . VAL A 1 111 ? 8.924 3.624 -11.459 1.00 94.19 111 VAL A CA 1
ATOM 794 C C . VAL A 1 111 ? 10.224 4.010 -12.136 1.00 94.19 111 VAL A C 1
ATOM 796 O O . VAL A 1 111 ? 10.226 4.322 -13.325 1.00 94.19 111 VAL A O 1
ATOM 799 N N . GLN A 1 112 ? 11.332 3.949 -11.411 1.00 93.88 112 GLN A N 1
ATOM 800 C CA . GLN A 1 112 ? 12.659 3.996 -12.008 1.00 93.88 112 GLN A CA 1
ATOM 801 C C . GLN A 1 112 ? 13.040 2.596 -12.474 1.00 93.88 112 GLN A C 1
ATOM 803 O O . GLN A 1 112 ? 13.052 1.664 -11.677 1.00 93.88 112 GLN A O 1
ATOM 808 N N . VAL A 1 113 ? 13.369 2.447 -13.751 1.00 93.50 113 VAL A N 1
ATOM 809 C CA . VAL A 1 113 ? 13.873 1.205 -14.336 1.00 93.50 113 VAL A CA 1
ATOM 810 C C . VAL A 1 113 ? 15.340 1.406 -14.693 1.00 93.50 113 VAL A C 1
ATOM 812 O O . VAL A 1 113 ? 15.676 2.384 -15.359 1.00 93.50 113 VAL A O 1
ATOM 815 N N . ARG A 1 114 ? 16.201 0.480 -14.263 1.00 91.56 114 ARG A N 1
ATOM 816 C CA . ARG A 1 114 ? 17.646 0.502 -14.520 1.00 91.56 114 ARG A CA 1
ATOM 817 C C . ARG A 1 114 ? 18.083 -0.740 -15.274 1.00 91.56 114 ARG A C 1
ATOM 819 O O . ARG A 1 114 ? 17.697 -1.852 -14.913 1.00 91.56 114 ARG A O 1
ATOM 826 N N . ASP A 1 115 ? 18.906 -0.554 -16.295 1.00 86.12 115 ASP A N 1
ATOM 827 C CA . ASP A 1 115 ? 19.530 -1.651 -17.037 1.00 86.12 115 ASP A CA 1
ATOM 828 C C . ASP A 1 115 ? 20.692 -2.240 -16.220 1.00 86.12 115 ASP A C 1
ATOM 830 O O . ASP A 1 115 ? 21.598 -1.521 -15.799 1.00 86.12 115 ASP A O 1
ATOM 834 N N . THR A 1 116 ? 20.669 -3.553 -15.980 1.00 85.44 116 THR A N 1
ATOM 835 C CA . THR A 1 116 ? 21.718 -4.267 -15.231 1.00 85.44 116 THR A CA 1
ATOM 836 C C . THR A 1 116 ? 22.653 -5.072 -16.134 1.00 85.44 116 THR A C 1
ATOM 838 O O . THR A 1 116 ? 23.503 -5.811 -15.638 1.00 85.44 116 THR A O 1
ATOM 841 N N . GLY A 1 117 ? 22.485 -5.000 -17.458 1.00 79.56 117 GLY A N 1
ATOM 842 C CA . GLY A 1 117 ? 23.229 -5.778 -18.452 1.00 79.56 117 GLY A CA 1
ATOM 843 C C . GLY A 1 117 ? 22.789 -7.244 -18.576 1.00 79.56 117 GLY A C 1
ATOM 844 O O . GLY A 1 117 ? 22.899 -7.826 -19.652 1.00 79.56 117 GLY A O 1
ATOM 845 N N . SER A 1 118 ? 22.252 -7.842 -17.508 1.00 80.62 118 SER A N 1
ATOM 846 C CA . SER A 1 118 ? 21.614 -9.172 -17.500 1.00 80.62 118 SER A CA 1
ATOM 847 C C . SER A 1 118 ? 20.082 -9.113 -17.536 1.00 80.62 118 SER A C 1
ATOM 849 O O . SER A 1 118 ? 19.414 -10.147 -17.574 1.00 80.62 118 SER A O 1
ATOM 851 N N . GLY A 1 119 ? 19.518 -7.907 -17.509 1.00 84.56 119 GLY A N 1
ATOM 852 C CA . GLY A 1 119 ? 18.092 -7.648 -17.429 1.00 84.56 119 GLY A CA 1
ATOM 853 C C . GLY A 1 119 ? 17.846 -6.225 -16.947 1.00 84.56 119 GLY A C 1
ATOM 854 O O . GLY A 1 119 ? 18.615 -5.316 -17.245 1.00 84.56 119 GLY A O 1
ATOM 855 N N . PHE A 1 120 ? 16.772 -6.041 -16.188 1.00 86.62 120 PHE A N 1
ATOM 856 C CA . PHE A 1 120 ? 16.430 -4.754 -15.601 1.00 86.62 120 PHE A CA 1
ATOM 857 C C . PHE A 1 120 ? 16.079 -4.900 -14.123 1.00 86.62 120 PHE A C 1
ATOM 859 O O . PHE A 1 120 ? 15.414 -5.860 -13.713 1.00 86.62 120 PHE A O 1
ATOM 866 N N . ALA A 1 121 ? 16.514 -3.918 -13.345 1.00 89.44 121 ALA A N 1
ATOM 867 C CA . ALA A 1 121 ? 16.051 -3.656 -11.994 1.00 89.44 121 ALA A CA 1
ATOM 868 C C . ALA A 1 121 ? 15.007 -2.537 -12.036 1.00 89.44 121 ALA A C 1
ATOM 870 O O . ALA A 1 121 ? 14.998 -1.716 -12.954 1.00 89.44 121 ALA A O 1
ATOM 871 N N . PHE A 1 122 ? 14.122 -2.498 -11.049 1.00 90.94 122 PHE A N 1
ATOM 872 C CA . PHE A 1 122 ? 13.168 -1.410 -10.913 1.00 90.94 122 PHE A CA 1
ATOM 873 C C . PHE A 1 122 ? 12.974 -1.040 -9.449 1.00 90.94 122 PHE A C 1
ATOM 875 O O . PHE A 1 122 ? 13.115 -1.888 -8.568 1.00 90.94 122 PHE A O 1
ATOM 882 N N . ASP A 1 123 ? 12.658 0.227 -9.219 1.00 90.88 123 ASP A N 1
ATOM 883 C CA . ASP A 1 123 ? 12.386 0.796 -7.906 1.00 90.88 123 ASP A CA 1
ATOM 884 C C . ASP A 1 123 ? 11.277 1.850 -8.009 1.00 90.88 123 ASP A C 1
ATOM 886 O O . ASP A 1 123 ? 11.077 2.459 -9.063 1.00 90.88 123 ASP A O 1
ATOM 890 N N . VAL A 1 124 ? 10.545 2.062 -6.920 1.00 91.81 124 VAL A N 1
ATOM 891 C CA . VAL A 1 124 ? 9.524 3.110 -6.816 1.00 91.81 124 VAL A CA 1
ATOM 892 C C . VAL A 1 124 ? 9.971 4.043 -5.693 1.00 91.81 124 VAL A C 1
ATOM 894 O O . VAL A 1 124 ? 9.645 3.793 -4.530 1.00 91.81 124 VAL A O 1
ATOM 897 N N . PRO A 1 125 ? 10.774 5.075 -6.010 1.00 88.06 125 PRO A N 1
ATOM 898 C CA . PRO A 1 125 ? 11.419 5.895 -4.996 1.00 88.06 125 PRO A CA 1
ATOM 899 C C . PRO A 1 125 ? 10.387 6.558 -4.081 1.00 88.06 125 PRO A C 1
ATOM 901 O O . PRO A 1 125 ? 9.261 6.866 -4.488 1.00 88.06 125 PRO A O 1
ATOM 904 N N . ASP A 1 126 ? 10.783 6.757 -2.825 1.00 88.38 126 ASP A N 1
ATOM 905 C CA . ASP A 1 126 ? 9.987 7.403 -1.778 1.00 88.38 126 ASP A CA 1
ATOM 906 C C . ASP A 1 126 ? 8.587 6.807 -1.583 1.00 88.38 126 ASP A C 1
ATOM 908 O O . ASP A 1 126 ? 7.683 7.500 -1.120 1.00 88.38 126 ASP A O 1
ATOM 912 N N . THR A 1 127 ? 8.376 5.536 -1.931 1.00 91.44 127 THR A N 1
ATOM 913 C CA . THR A 1 127 ? 7.060 4.894 -1.864 1.00 91.44 127 THR A CA 1
ATOM 914 C C . THR A 1 127 ? 7.083 3.695 -0.927 1.00 91.44 127 THR A C 1
ATOM 916 O O . THR A 1 127 ? 7.945 2.827 -1.0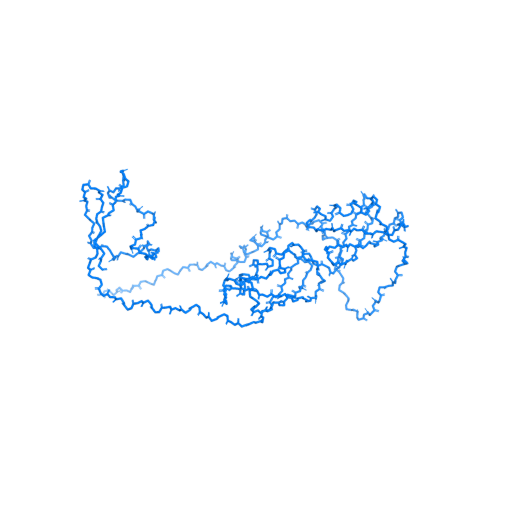10 1.00 91.44 127 THR A O 1
ATOM 919 N N . ALA A 1 128 ? 6.097 3.638 -0.036 1.00 92.19 128 ALA A N 1
ATOM 920 C CA . ALA A 1 128 ? 5.809 2.491 0.805 1.00 92.19 128 ALA A CA 1
ATOM 921 C C . ALA A 1 128 ? 4.567 1.761 0.280 1.00 92.19 128 ALA A C 1
ATOM 923 O O . ALA A 1 128 ? 3.532 2.375 -0.005 1.00 92.19 128 ALA A O 1
ATOM 924 N N . PHE A 1 129 ? 4.659 0.435 0.205 1.00 91.62 129 PHE A N 1
ATOM 925 C CA . PHE A 1 129 ? 3.534 -0.449 -0.088 1.00 91.62 129 PHE A CA 1
ATOM 926 C C . PHE A 1 129 ? 3.032 -1.050 1.222 1.00 91.62 129 PHE A C 1
ATOM 928 O O . PHE A 1 129 ? 3.633 -1.967 1.781 1.00 91.62 129 PHE A O 1
ATOM 935 N N . LEU A 1 130 ? 1.945 -0.491 1.744 1.00 91.88 130 LEU A N 1
ATOM 936 C CA . LEU A 1 130 ? 1.400 -0.857 3.043 1.00 91.88 130 LEU A CA 1
ATOM 937 C C . LEU A 1 130 ? 0.370 -1.975 2.885 1.00 91.88 130 LEU A C 1
ATOM 939 O O . LEU A 1 130 ? -0.632 -1.818 2.191 1.00 91.88 130 LEU A O 1
ATOM 943 N N . ASP A 1 131 ? 0.594 -3.091 3.569 1.00 91.25 131 ASP A N 1
ATOM 944 C CA . ASP A 1 131 ? -0.363 -4.193 3.646 1.00 91.25 131 ASP A CA 1
ATOM 945 C C . ASP A 1 131 ? -1.524 -3.811 4.580 1.00 91.25 131 ASP A C 1
ATOM 947 O O . ASP A 1 131 ? -1.341 -3.630 5.789 1.00 91.25 131 ASP A O 1
ATOM 951 N N . GLY A 1 132 ? -2.731 -3.701 4.025 1.00 92.06 132 GLY A N 1
ATOM 952 C CA . GLY A 1 132 ? -3.942 -3.337 4.752 1.00 92.06 132 GLY A CA 1
ATOM 953 C C . GLY A 1 132 ? -4.266 -4.286 5.907 1.00 92.06 132 GLY A C 1
ATOM 954 O O . GLY A 1 132 ? -4.709 -3.832 6.962 1.00 92.06 132 GLY A O 1
ATOM 955 N N . ALA A 1 133 ? -3.975 -5.585 5.786 1.00 92.94 133 ALA A N 1
ATOM 956 C CA . ALA A 1 133 ? -4.182 -6.532 6.878 1.00 92.94 133 ALA A CA 1
ATOM 957 C C . ALA A 1 133 ? -3.213 -6.265 8.039 1.00 92.94 133 ALA A C 1
ATOM 959 O O . ALA A 1 133 ? -3.625 -6.294 9.203 1.00 92.94 133 ALA A O 1
ATOM 960 N N . LYS A 1 134 ? -1.951 -5.925 7.742 1.00 94.31 134 LYS A N 1
ATOM 961 C CA . LYS A 1 134 ? -0.972 -5.524 8.768 1.00 94.31 134 LYS A CA 1
ATOM 962 C C . LYS A 1 134 ? -1.343 -4.195 9.416 1.00 94.31 134 LYS A C 1
ATOM 964 O O . LYS A 1 134 ? -1.267 -4.086 10.637 1.00 94.31 134 LYS A O 1
ATOM 969 N N . LEU A 1 135 ? -1.795 -3.210 8.637 1.00 95.25 135 LEU A N 1
ATOM 970 C CA . LEU A 1 135 ? -2.293 -1.941 9.177 1.00 95.25 135 LEU A CA 1
ATOM 971 C C . LEU A 1 135 ? -3.487 -2.168 10.110 1.00 95.25 135 LEU A C 1
ATOM 973 O O . LEU A 1 135 ? -3.515 -1.644 11.222 1.00 95.25 135 LEU A O 1
ATOM 977 N N . SER A 1 136 ? -4.436 -3.007 9.697 1.00 95.62 136 SER A N 1
ATOM 978 C CA . SER A 1 136 ? -5.590 -3.384 10.512 1.00 95.62 136 SER A CA 1
ATOM 979 C C . SER A 1 136 ? -5.171 -4.069 11.814 1.00 95.62 136 SER A C 1
ATOM 981 O O . SER A 1 136 ? -5.630 -3.672 12.885 1.00 95.62 136 SER A O 1
ATOM 983 N N . ALA A 1 137 ? -4.241 -5.028 11.765 1.00 94.62 137 ALA A N 1
ATOM 984 C CA . ALA A 1 137 ? -3.719 -5.697 12.957 1.00 94.62 137 ALA A CA 1
ATOM 985 C C . ALA A 1 137 ? -2.997 -4.727 13.913 1.00 94.62 137 ALA A C 1
ATOM 987 O O . ALA A 1 137 ? -3.220 -4.766 15.129 1.00 94.62 137 ALA A O 1
ATOM 988 N N . SER A 1 138 ? -2.180 -3.819 13.373 1.00 94.75 138 SER A N 1
ATOM 989 C CA . SER A 1 138 ? -1.510 -2.764 14.141 1.00 94.75 138 SER A CA 1
ATOM 990 C C . SER A 1 138 ? -2.519 -1.834 14.812 1.00 94.75 138 SER A C 1
ATOM 992 O O . SER A 1 138 ? -2.420 -1.596 16.015 1.00 94.75 138 SER A O 1
ATOM 994 N N . PHE A 1 139 ? -3.545 -1.388 14.084 1.00 95.56 139 PHE A N 1
ATOM 995 C CA . PHE A 1 139 ? -4.624 -0.569 14.634 1.00 95.56 139 PHE A CA 1
ATOM 996 C C . PHE A 1 139 ? -5.392 -1.288 15.748 1.00 95.56 139 PHE A C 1
ATOM 998 O O . PHE A 1 139 ? -5.632 -0.702 16.808 1.00 95.56 139 PHE A O 1
ATOM 1005 N N . GLN A 1 140 ? -5.734 -2.569 15.552 1.00 94.19 140 GLN A N 1
ATOM 1006 C CA . GLN A 1 140 ? -6.403 -3.367 16.583 1.00 94.19 140 GLN A CA 1
ATOM 1007 C C . GLN A 1 140 ? -5.579 -3.429 17.869 1.00 94.19 140 GLN A C 1
ATOM 1009 O O . GLN A 1 140 ? -6.099 -3.221 18.965 1.00 94.19 140 GLN A O 1
ATOM 1014 N N . THR A 1 141 ? -4.281 -3.683 17.724 1.00 93.06 141 THR A N 1
ATOM 1015 C CA . THR A 1 141 ? -3.372 -3.876 18.854 1.00 93.06 141 THR A CA 1
ATOM 1016 C C . THR A 1 141 ? -3.098 -2.568 19.592 1.00 93.06 141 THR A C 1
ATOM 1018 O O . THR A 1 141 ? -3.141 -2.535 20.822 1.00 93.06 141 THR A O 1
ATOM 1021 N N . GLN A 1 142 ? -2.830 -1.482 18.863 1.00 91.88 142 GLN A N 1
ATOM 1022 C CA . GLN A 1 142 ? -2.352 -0.225 19.443 1.00 91.88 142 GLN A CA 1
ATOM 1023 C C . GLN A 1 142 ? -3.474 0.699 19.930 1.00 91.88 142 GLN A C 1
ATOM 1025 O O . GLN A 1 142 ? -3.273 1.405 20.926 1.00 91.88 142 GLN A O 1
ATOM 1030 N N . ILE A 1 143 ? -4.622 0.696 19.240 1.00 92.31 143 ILE A N 1
ATOM 1031 C CA . ILE A 1 143 ? -5.712 1.662 19.432 1.00 92.31 143 ILE A CA 1
ATOM 1032 C C . ILE A 1 143 ? -6.997 0.950 19.859 1.00 92.31 143 ILE A C 1
ATOM 1034 O O . ILE A 1 143 ? -7.497 1.210 20.954 1.00 92.31 143 ILE A O 1
ATOM 1038 N N . ALA A 1 144 ? -7.528 0.039 19.034 1.00 89.56 144 ALA A N 1
ATOM 1039 C CA . ALA A 1 144 ? -8.865 -0.520 19.262 1.00 89.56 144 ALA A CA 1
ATOM 1040 C C . ALA A 1 144 ? -8.967 -1.271 20.600 1.00 89.56 144 ALA A C 1
ATOM 1042 O O . ALA A 1 144 ? -9.924 -1.072 21.342 1.00 89.56 144 ALA A O 1
ATOM 1043 N N . SER A 1 145 ? -7.944 -2.051 20.968 1.00 88.94 145 SER A N 1
ATOM 1044 C CA . SER A 1 145 ? -7.878 -2.799 22.235 1.00 88.94 145 SER A CA 1
ATOM 1045 C C . SER A 1 145 ? -8.022 -1.930 23.496 1.00 88.94 145 SER A C 1
ATOM 1047 O O . SER A 1 145 ? -8.461 -2.423 24.534 1.00 88.94 145 SER A O 1
ATOM 1049 N N . L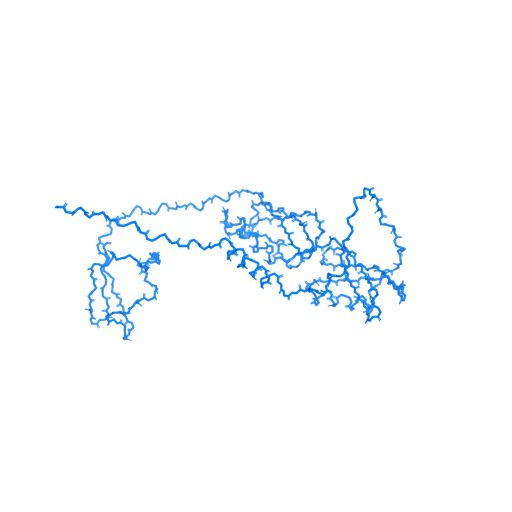YS A 1 146 ? -7.680 -0.637 23.417 1.00 87.50 146 LYS A N 1
ATOM 1050 C CA . LYS A 1 146 ? -7.712 0.318 24.539 1.00 87.50 146 LYS A CA 1
ATOM 1051 C C . LYS A 1 146 ? -8.997 1.151 24.591 1.00 87.50 146 LYS A C 1
ATOM 1053 O O . LYS A 1 146 ? -9.230 1.856 25.577 1.00 87.50 146 LYS A O 1
ATOM 1058 N N . ILE A 1 147 ? -9.790 1.122 23.519 1.00 87.56 147 ILE A N 1
ATOM 1059 C CA . ILE A 1 147 ? -10.968 1.977 23.330 1.00 87.56 147 ILE A CA 1
ATOM 1060 C C . ILE A 1 147 ? -12.221 1.115 23.160 1.00 87.56 147 ILE A C 1
ATOM 1062 O O . ILE A 1 147 ? -13.069 1.103 24.045 1.00 87.56 147 ILE A O 1
ATOM 1066 N N . ASP A 1 148 ? -12.323 0.395 22.043 1.00 86.19 148 ASP A N 1
ATOM 1067 C CA . ASP A 1 148 ? -13.384 -0.565 21.736 1.00 86.19 148 ASP A CA 1
ATOM 1068 C C . ASP A 1 148 ? -12.853 -1.554 20.682 1.00 86.19 148 ASP A C 1
ATOM 1070 O O . ASP A 1 148 ? -12.523 -1.174 19.556 1.00 86.19 148 ASP A O 1
ATOM 1074 N N . ALA A 1 149 ? -12.790 -2.841 21.036 1.00 88.25 149 ALA A N 1
ATOM 1075 C CA . ALA A 1 149 ? -12.279 -3.909 20.172 1.00 88.25 149 ALA A CA 1
ATOM 1076 C C . ALA A 1 149 ? -13.126 -4.145 18.905 1.00 88.25 149 ALA A C 1
ATOM 1078 O O . ALA A 1 149 ? -12.747 -4.937 18.038 1.00 88.25 149 ALA A O 1
ATOM 1079 N N . ARG A 1 150 ? -14.282 -3.483 18.780 1.00 90.00 150 ARG A N 1
ATOM 1080 C CA . ARG A 1 150 ? -15.146 -3.506 17.594 1.00 90.00 150 ARG A CA 1
ATOM 1081 C C . ARG A 1 150 ? -14.808 -2.417 16.579 1.00 90.00 150 ARG A C 1
ATOM 1083 O O . ARG A 1 150 ? -15.354 -2.473 15.482 1.00 90.00 150 ARG A O 1
ATOM 1090 N N . LEU A 1 151 ? -13.925 -1.465 16.901 1.00 91.62 151 LEU A N 1
ATOM 1091 C CA . LEU A 1 151 ? -13.491 -0.434 15.953 1.00 91.62 151 LEU A CA 1
ATOM 1092 C C . LEU A 1 151 ? -12.825 -1.078 14.738 1.00 91.62 151 LEU A C 1
ATOM 1094 O O . LEU A 1 151 ? -11.978 -1.964 14.877 1.00 91.62 151 LEU A O 1
ATOM 1098 N N . ARG A 1 152 ? -13.195 -0.643 13.539 1.00 93.56 152 ARG A N 1
ATOM 1099 C CA . ARG A 1 152 ? -12.639 -1.107 12.263 1.00 93.56 152 ARG A CA 1
ATOM 1100 C C . ARG A 1 152 ? -12.310 0.089 11.383 1.00 93.56 152 ARG A C 1
ATOM 1102 O O . ARG A 1 152 ? -12.933 1.136 11.508 1.00 93.56 152 ARG A O 1
ATOM 1109 N N . VAL A 1 153 ? -11.353 -0.089 10.478 1.00 95.88 153 VAL A N 1
ATOM 1110 C CA . VAL A 1 153 ? -10.924 0.946 9.530 1.00 95.88 153 VAL A CA 1
ATOM 1111 C C . VAL A 1 153 ? -11.128 0.402 8.114 1.00 95.88 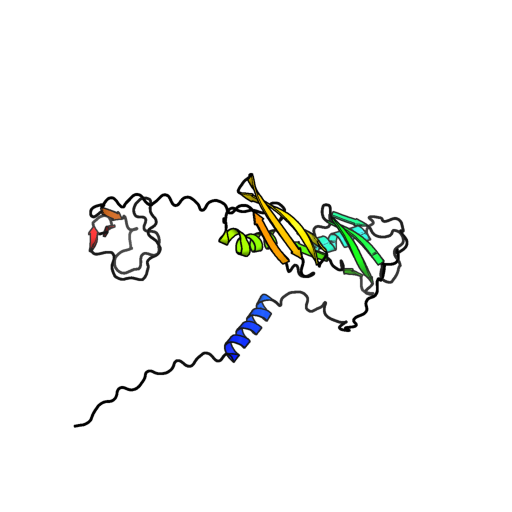153 VAL A C 1
ATOM 1113 O O . VAL A 1 153 ? -10.278 -0.349 7.634 1.00 95.88 153 VAL A O 1
ATOM 1116 N N . PRO A 1 154 ? -12.250 0.712 7.439 1.00 93.44 154 PRO A N 1
ATOM 1117 C CA . PRO A 1 154 ? -12.586 0.109 6.146 1.00 93.44 154 PRO A CA 1
ATOM 1118 C C . PRO A 1 154 ? -11.568 0.399 5.039 1.00 93.44 154 PRO A C 1
ATOM 1120 O O . PRO A 1 154 ? -11.449 -0.377 4.097 1.00 93.44 154 PRO A O 1
ATOM 1123 N N . CYS A 1 155 ? -10.802 1.488 5.155 1.00 92.06 155 CYS A N 1
ATOM 1124 C CA . CYS A 1 155 ? -9.764 1.814 4.180 1.00 92.06 155 CYS A CA 1
ATOM 1125 C C . CYS A 1 155 ? -8.544 0.872 4.248 1.00 92.06 155 CYS A C 1
ATOM 1127 O O . CYS A 1 155 ? -7.761 0.836 3.304 1.00 92.06 155 CYS A O 1
ATOM 1129 N N . PHE A 1 156 ? -8.346 0.123 5.344 1.00 93.75 156 PHE A N 1
ATOM 1130 C CA . PHE A 1 156 ? -7.212 -0.795 5.509 1.00 93.75 156 PHE A CA 1
ATOM 1131 C C . PHE A 1 156 ? -7.484 -2.117 4.790 1.00 93.75 156 PHE A C 1
ATOM 1133 O O . PHE A 1 156 ? -7.652 -3.171 5.403 1.00 93.75 156 PHE A O 1
ATOM 1140 N N . THR A 1 157 ? -7.555 -2.046 3.464 1.00 88.56 157 THR A N 1
ATOM 1141 C CA . THR A 1 157 ? -7.822 -3.183 2.584 1.00 88.56 157 THR A CA 1
ATOM 1142 C C . THR A 1 157 ? -6.804 -3.235 1.451 1.00 88.56 157 THR A C 1
ATOM 1144 O O . THR A 1 157 ? -6.319 -2.204 0.991 1.00 88.56 157 THR A O 1
ATOM 1147 N N . GLY A 1 158 ? -6.469 -4.451 1.011 1.00 86.38 158 GLY A N 1
ATOM 1148 C CA . GLY A 1 158 ? -5.490 -4.669 -0.056 1.00 86.38 158 GLY A CA 1
ATOM 1149 C C . GLY A 1 158 ? -4.108 -4.097 0.270 1.00 86.38 158 GLY A C 1
ATOM 1150 O O . GLY A 1 158 ? -3.691 -4.086 1.427 1.00 86.38 158 GLY A O 1
ATOM 1151 N N . THR A 1 159 ? -3.412 -3.622 -0.760 1.00 88.25 159 THR A N 1
ATOM 1152 C CA . THR A 1 159 ? -2.135 -2.913 -0.624 1.00 88.25 159 THR A CA 1
ATOM 1153 C C . THR A 1 159 ? -2.360 -1.435 -0.911 1.00 88.25 159 THR A C 1
ATOM 1155 O O . THR A 1 159 ? -2.879 -1.083 -1.970 1.00 88.25 159 THR A O 1
ATOM 1158 N N . LEU A 1 160 ? -1.947 -0.572 0.012 1.00 88.44 160 LEU A N 1
ATOM 1159 C CA . LEU A 1 160 ? -2.021 0.879 -0.126 1.00 88.44 160 LEU A CA 1
ATOM 1160 C C . LEU A 1 160 ? -0.653 1.420 -0.543 1.00 88.44 160 LEU A C 1
ATOM 1162 O O . LEU A 1 160 ? 0.346 1.160 0.124 1.00 88.44 160 LEU A O 1
ATOM 1166 N N . MET A 1 161 ? -0.611 2.196 -1.623 1.00 91.81 161 MET A N 1
ATOM 1167 C CA . MET A 1 161 ? 0.606 2.858 -2.088 1.00 91.81 161 MET A CA 1
ATOM 1168 C C . MET A 1 161 ? 0.652 4.277 -1.520 1.00 91.81 161 MET A C 1
ATOM 1170 O O . MET A 1 161 ? -0.243 5.081 -1.785 1.00 91.81 161 MET A O 1
ATOM 1174 N N . LYS A 1 162 ? 1.661 4.591 -0.700 1.00 92.12 162 LYS A N 1
ATOM 1175 C CA . LYS A 1 162 ? 1.786 5.907 -0.054 1.00 92.12 162 LYS A CA 1
ATOM 1176 C C . LYS A 1 162 ? 3.214 6.418 -0.097 1.00 92.12 162 LYS A C 1
ATOM 1178 O O . LYS A 1 162 ? 4.159 5.649 0.029 1.00 92.12 162 LYS A O 1
ATOM 1183 N N . LYS A 1 163 ? 3.363 7.735 -0.242 1.00 91.38 163 LYS A N 1
ATOM 1184 C CA . LYS A 1 163 ? 4.676 8.379 -0.219 1.00 91.38 163 LYS A CA 1
ATOM 1185 C C . LYS A 1 163 ? 5.256 8.342 1.200 1.00 91.38 163 LYS A C 1
ATOM 1187 O O . LYS A 1 163 ? 4.534 8.584 2.169 1.00 91.38 163 LYS A O 1
ATOM 1192 N N . VAL A 1 164 ? 6.545 8.073 1.336 1.00 93.31 164 VAL A N 1
ATOM 1193 C CA . VAL A 1 164 ? 7.270 8.176 2.606 1.00 93.31 164 VAL A CA 1
ATOM 1194 C C . VAL A 1 164 ? 7.220 9.623 3.106 1.00 93.31 164 VAL A C 1
ATOM 1196 O O . VAL A 1 164 ? 7.314 10.569 2.325 1.00 93.31 164 VAL A O 1
ATOM 1199 N N . GLY A 1 165 ? 6.985 9.798 4.405 1.00 93.00 165 GLY A N 1
ATOM 1200 C CA . GLY A 1 165 ? 6.750 11.095 5.042 1.00 93.00 165 GLY A CA 1
ATOM 1201 C C . GLY A 1 165 ? 5.346 11.669 4.820 1.00 93.00 165 GLY A C 1
ATOM 1202 O O . GLY A 1 165 ? 5.026 12.716 5.381 1.00 93.00 165 GLY A O 1
ATOM 1203 N N . SER A 1 166 ? 4.491 11.014 4.024 1.00 93.94 166 SER A N 1
ATOM 1204 C CA . SER A 1 166 ? 3.104 11.452 3.843 1.00 93.94 166 SER A CA 1
ATOM 1205 C C . SER A 1 166 ? 2.190 10.969 4.966 1.00 93.94 166 SER A C 1
ATOM 1207 O O . SER A 1 166 ? 2.513 10.049 5.724 1.00 93.94 166 SER A O 1
ATOM 1209 N N . GLN A 1 167 ? 1.021 11.600 5.049 1.00 95.50 167 GLN A N 1
ATOM 1210 C CA . GLN A 1 167 ? -0.052 11.202 5.946 1.00 95.50 167 GLN A CA 1
ATOM 1211 C C . GLN A 1 167 ? -1.338 10.997 5.156 1.00 95.50 167 GLN A C 1
ATOM 1213 O O . GLN A 1 167 ? -1.593 11.691 4.169 1.00 95.50 167 GLN A O 1
ATOM 1218 N N . PHE A 1 168 ? -2.163 10.057 5.602 1.00 94.50 168 PHE A N 1
ATOM 1219 C CA . PHE A 1 168 ? -3.507 9.870 5.072 1.00 94.50 168 PHE A CA 1
ATOM 1220 C C . PHE A 1 168 ? -4.488 9.548 6.193 1.00 94.50 168 PHE A C 1
ATOM 1222 O O . PHE A 1 168 ? -4.128 8.943 7.200 1.00 94.50 168 PHE A O 1
ATOM 1229 N N . SER A 1 169 ? -5.738 9.956 6.001 1.00 95.44 169 SER A N 1
ATOM 1230 C CA . SER A 1 169 ? -6.792 9.809 7.001 1.00 95.44 169 SER A CA 1
ATOM 1231 C C . SER A 1 169 ? -7.835 8.810 6.537 1.00 95.44 169 SER A C 1
ATOM 1233 O O . SER A 1 169 ? -8.218 8.799 5.367 1.00 95.44 169 SER A O 1
ATOM 1235 N N . CYS A 1 170 ? -8.328 8.009 7.471 1.00 95.56 170 CYS A N 1
ATOM 1236 C CA . CYS A 1 170 ? -9.386 7.049 7.228 1.00 95.56 170 CYS A CA 1
ATOM 1237 C C . CYS A 1 170 ? -10.456 7.110 8.301 1.00 95.56 170 CYS A C 1
ATOM 1239 O O . CYS A 1 170 ? -10.161 7.270 9.484 1.00 95.56 170 CYS A O 1
ATOM 1241 N N . GLU A 1 171 ? -11.699 6.914 7.884 1.00 95.62 171 GLU A N 1
ATOM 1242 C CA . GLU A 1 171 ? -12.816 6.782 8.806 1.00 95.62 171 GLU A CA 1
ATOM 1243 C C . GLU A 1 171 ? -12.706 5.484 9.616 1.00 95.62 171 GLU A C 1
ATOM 1245 O O . GLU A 1 171 ? -12.344 4.422 9.097 1.00 95.62 171 GLU A O 1
ATOM 1250 N N . VAL A 1 172 ? -13.026 5.580 10.903 1.00 95.31 172 VAL A N 1
ATOM 1251 C CA . VAL A 1 172 ? -13.111 4.458 11.832 1.00 95.31 172 VAL A CA 1
ATOM 1252 C C . VAL A 1 172 ? -14.568 4.233 12.191 1.00 95.31 172 VAL A C 1
ATOM 1254 O O . VAL A 1 172 ? -15.259 5.141 12.661 1.00 95.31 172 VAL A O 1
ATOM 1257 N N . VAL A 1 173 ? -15.022 2.998 12.022 1.00 92.50 173 VAL A N 1
ATOM 1258 C CA . VAL A 1 173 ? -16.420 2.610 12.204 1.00 92.50 173 VAL A CA 1
ATOM 1259 C C . VAL A 1 173 ? -16.581 1.563 13.300 1.00 92.50 173 VAL A C 1
ATOM 1261 O O . VAL A 1 173 ? -15.679 0.762 13.560 1.00 92.50 173 VAL A O 1
ATOM 1264 N N . VAL A 1 174 ? -17.771 1.521 13.894 1.00 90.50 174 VAL A N 1
ATOM 1265 C CA . VAL A 1 174 ? -18.272 0.369 14.655 1.00 90.50 174 VAL A CA 1
ATOM 1266 C C . VAL A 1 174 ? -19.511 -0.144 13.933 1.00 90.50 174 VAL A C 1
ATOM 1268 O O . VAL A 1 174 ? -20.548 0.518 13.899 1.00 90.50 174 VAL A O 1
ATOM 1271 N N . GLY A 1 175 ? -19.401 -1.318 13.309 1.00 86.25 175 GLY A N 1
ATOM 1272 C CA . GLY A 1 175 ? -20.426 -1.787 12.376 1.00 86.25 175 GLY A CA 1
ATOM 1273 C C . GLY A 1 175 ? -20.507 -0.863 11.158 1.00 86.25 175 GLY A C 1
ATOM 1274 O O . GLY A 1 175 ? -19.531 -0.746 10.424 1.00 86.25 175 GLY A O 1
ATOM 1275 N N . ALA A 1 176 ? -21.654 -0.211 10.962 1.00 83.25 176 ALA A N 1
ATOM 1276 C CA . ALA A 1 176 ? -21.888 0.738 9.867 1.00 83.25 176 ALA A CA 1
ATOM 1277 C C . ALA A 1 176 ? -21.816 2.216 10.301 1.00 83.25 176 ALA A C 1
ATOM 1279 O O . ALA A 1 176 ? -22.041 3.104 9.483 1.00 83.25 176 ALA A O 1
ATOM 1280 N N . THR A 1 177 ? -21.538 2.493 11.577 1.00 85.62 177 THR A N 1
ATOM 1281 C CA . THR A 1 177 ? -21.584 3.853 12.123 1.00 85.62 177 THR A CA 1
ATOM 1282 C C . THR A 1 177 ? -20.184 4.444 12.217 1.00 85.62 177 THR A C 1
ATOM 1284 O O . THR A 1 177 ? -19.317 3.861 12.872 1.00 85.62 177 THR A O 1
ATOM 1287 N N . ALA A 1 178 ? -19.987 5.620 11.619 1.00 87.88 178 ALA A N 1
ATOM 1288 C CA . ALA A 1 178 ? -18.789 6.440 11.776 1.00 87.88 178 ALA A CA 1
ATOM 1289 C C . ALA A 1 178 ? -18.585 6.828 13.249 1.00 87.88 178 ALA A C 1
ATOM 1291 O O . ALA A 1 178 ? -19.482 7.381 13.886 1.00 87.88 178 ALA A O 1
ATOM 1292 N N . THR A 1 179 ? -17.407 6.544 13.799 1.00 90.00 179 THR A N 1
ATOM 1293 C CA . THR A 1 179 ? -17.075 6.802 15.218 1.00 90.00 179 THR A CA 1
ATOM 1294 C C . THR A 1 179 ? -15.857 7.699 15.416 1.00 90.00 179 THR A C 1
ATOM 1296 O O . THR A 1 179 ? 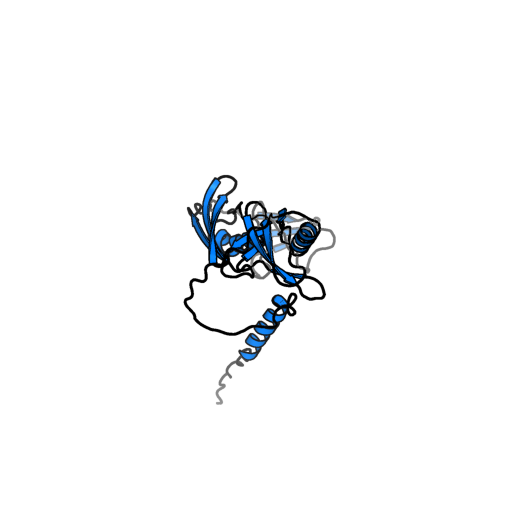-15.693 8.295 16.484 1.00 90.00 179 THR A O 1
ATOM 1299 N N . GLY A 1 180 ? -15.025 7.840 14.386 1.00 93.44 180 GLY A N 1
ATOM 1300 C CA . GLY A 1 180 ? -13.843 8.684 14.421 1.00 93.44 180 GLY A CA 1
ATOM 1301 C C . GLY A 1 180 ? -13.028 8.597 13.141 1.00 93.44 180 GLY A C 1
ATOM 1302 O O . GLY A 1 180 ? -13.470 8.043 12.137 1.00 93.44 180 GLY A O 1
ATOM 1303 N N . THR A 1 181 ? -11.811 9.111 13.217 1.00 95.88 181 THR A N 1
ATOM 1304 C CA . THR A 1 181 ? -10.835 9.148 12.133 1.00 95.88 181 THR A CA 1
ATOM 1305 C C . THR A 1 181 ? -9.493 8.672 12.668 1.00 95.88 181 THR A C 1
ATOM 1307 O O . THR A 1 181 ? -9.085 9.051 13.765 1.00 95.88 181 THR A O 1
ATOM 1310 N N . VAL A 1 182 ? -8.794 7.846 11.898 1.00 96.75 182 VAL A N 1
ATOM 1311 C CA . VAL A 1 182 ? -7.390 7.510 12.132 1.00 96.75 182 VAL A CA 1
ATOM 1312 C C . VAL A 1 182 ? -6.539 8.207 11.081 1.00 96.75 182 VAL A C 1
ATOM 1314 O O . VAL A 1 182 ? -6.829 8.119 9.890 1.00 96.75 182 VAL A O 1
ATOM 1317 N N . VAL A 1 183 ? -5.504 8.910 11.523 1.00 97.00 183 VAL A N 1
ATOM 1318 C CA . VAL A 1 183 ? -4.462 9.480 10.671 1.00 97.00 183 VAL A CA 1
ATOM 1319 C C . VAL A 1 183 ? -3.277 8.529 10.705 1.00 97.00 183 VAL A C 1
ATOM 1321 O O . VAL A 1 183 ? -2.799 8.169 11.779 1.00 97.00 183 VAL A O 1
ATOM 1324 N N . VAL A 1 184 ? -2.821 8.094 9.537 1.00 97.25 184 VAL A N 1
ATOM 1325 C CA . VAL A 1 184 ? -1.668 7.209 9.381 1.00 97.25 184 VAL A CA 1
ATOM 1326 C C . VAL A 1 184 ? -0.531 8.000 8.755 1.00 97.25 184 VAL A C 1
ATOM 1328 O O . VAL A 1 184 ? -0.668 8.490 7.636 1.00 97.25 184 VAL A O 1
ATOM 1331 N N . SER A 1 185 ? 0.585 8.107 9.471 1.00 96.75 185 SER A N 1
ATOM 1332 C CA . SER A 1 185 ? 1.839 8.677 8.974 1.00 96.75 185 SER A CA 1
ATOM 1333 C C . SER A 1 185 ? 2.761 7.563 8.499 1.00 96.75 185 SER A C 1
ATOM 1335 O O . SER A 1 185 ? 2.930 6.570 9.205 1.00 96.75 185 SER A O 1
ATOM 1337 N N . VAL A 1 186 ? 3.354 7.723 7.318 1.00 96.31 186 VAL A N 1
ATOM 1338 C CA . VAL A 1 186 ? 4.288 6.753 6.733 1.00 96.31 186 VAL A CA 1
ATOM 1339 C C . VAL A 1 186 ? 5.712 7.172 7.066 1.00 96.31 186 VAL A C 1
ATOM 1341 O O . VAL A 1 186 ? 6.206 8.150 6.512 1.00 96.31 186 VAL A O 1
ATOM 1344 N N . ASP A 1 187 ? 6.370 6.452 7.971 1.00 93.31 187 ASP A N 1
ATOM 1345 C CA . ASP A 1 187 ? 7.693 6.835 8.470 1.00 93.31 187 ASP A CA 1
ATOM 1346 C C . ASP A 1 187 ? 8.821 6.380 7.522 1.00 93.31 187 ASP A C 1
ATOM 1348 O O . ASP A 1 187 ? 9.808 7.094 7.360 1.00 93.31 187 ASP A O 1
ATOM 1352 N N . ASP A 1 188 ? 8.691 5.217 6.869 1.00 92.69 188 ASP A N 1
ATOM 1353 C CA . ASP A 1 188 ? 9.724 4.682 5.970 1.00 92.69 188 ASP A CA 1
ATOM 1354 C C . ASP A 1 188 ? 9.171 3.836 4.804 1.00 92.69 188 ASP A C 1
ATOM 1356 O O . ASP A 1 188 ? 7.997 3.463 4.761 1.00 92.69 188 ASP A O 1
ATOM 1360 N N . ALA A 1 189 ? 10.047 3.500 3.847 1.00 88.31 189 ALA A N 1
ATOM 1361 C CA . ALA A 1 189 ? 9.721 2.655 2.692 1.00 88.31 189 ALA A CA 1
ATOM 1362 C C . ALA A 1 189 ? 9.501 1.169 3.049 1.00 88.31 189 ALA A C 1
ATOM 1364 O O . ALA A 1 189 ? 8.955 0.415 2.246 1.00 88.31 189 ALA A O 1
ATOM 1365 N N . LYS A 1 190 ? 9.902 0.730 4.252 1.00 88.44 190 LYS A N 1
ATOM 1366 C CA . LYS A 1 190 ? 9.665 -0.640 4.745 1.00 88.44 190 LYS A CA 1
ATOM 1367 C C . LYS A 1 190 ? 8.237 -0.823 5.266 1.00 88.44 190 LYS A C 1
ATOM 1369 O O . LYS A 1 190 ? 7.840 -1.947 5.572 1.00 88.44 190 LYS A O 1
ATOM 1374 N N . GLY A 1 191 ? 7.469 0.262 5.346 1.00 87.50 191 GLY A N 1
ATOM 1375 C CA . GLY A 1 191 ? 6.090 0.264 5.806 1.00 87.50 191 GLY A CA 1
ATOM 1376 C C . GLY A 1 191 ? 5.948 0.482 7.309 1.00 87.50 191 GLY A C 1
ATOM 1377 O O . GLY A 1 191 ? 4.909 0.124 7.868 1.00 87.50 191 GLY A O 1
ATOM 1378 N N . SER A 1 192 ? 6.955 1.060 7.973 1.00 93.00 192 SER A N 1
ATOM 1379 C CA . SER A 1 192 ? 6.784 1.581 9.330 1.00 93.00 192 SER A CA 1
ATOM 1380 C C . SER A 1 192 ? 5.788 2.737 9.304 1.00 93.00 192 SER A C 1
ATOM 1382 O O . SER A 1 192 ? 5.890 3.646 8.476 1.00 93.00 192 SER A O 1
ATOM 1384 N N . VAL A 1 193 ? 4.807 2.689 10.204 1.00 96.12 193 VAL A N 1
ATOM 1385 C CA . VAL A 1 193 ? 3.751 3.696 10.287 1.00 96.12 193 VAL A CA 1
ATOM 1386 C C . VAL A 1 193 ? 3.458 4.095 11.724 1.00 96.12 193 VAL A C 1
ATOM 1388 O O . VAL A 1 193 ? 3.553 3.283 12.650 1.00 96.12 193 VAL A O 1
ATOM 1391 N N . ARG A 1 194 ? 2.972 5.324 11.878 1.00 96.50 194 ARG A N 1
ATOM 1392 C CA . ARG A 1 194 ? 2.390 5.851 13.112 1.00 96.50 194 ARG A CA 1
ATOM 1393 C C . ARG A 1 194 ? 0.909 6.113 12.914 1.00 96.50 194 ARG A C 1
ATOM 1395 O O . ARG A 1 194 ? 0.514 6.606 11.861 1.00 96.50 194 ARG A O 1
ATOM 1402 N N . MET A 1 195 ? 0.097 5.770 13.908 1.00 96.94 195 MET A N 1
ATOM 1403 C CA . MET A 1 195 ? -1.355 5.911 13.834 1.00 96.94 195 MET A CA 1
ATOM 1404 C C . MET A 1 195 ? -1.872 6.773 14.978 1.00 96.94 195 MET A C 1
ATOM 1406 O O . MET A 1 195 ? -1.677 6.432 16.144 1.00 96.94 195 MET A O 1
ATOM 1410 N N . ASP A 1 196 ? -2.598 7.828 14.630 1.00 95.31 196 ASP A N 1
ATOM 1411 C CA . ASP A 1 196 ? -3.227 8.744 15.573 1.00 95.31 196 ASP A CA 1
ATOM 1412 C C . ASP A 1 196 ? -4.746 8.694 15.391 1.00 95.31 196 ASP A C 1
ATOM 1414 O O . ASP A 1 196 ? -5.272 8.983 14.317 1.00 95.31 196 ASP A O 1
ATOM 1418 N N . TYR A 1 197 ? -5.473 8.291 16.434 1.00 94.12 197 TYR A N 1
ATOM 1419 C CA . TYR A 1 197 ? -6.931 8.184 16.400 1.00 94.12 197 TYR A CA 1
ATOM 1420 C C . TYR A 1 197 ? -7.598 9.374 17.082 1.00 94.12 197 TYR A C 1
ATOM 1422 O O . TYR A 1 197 ? -7.312 9.683 18.238 1.00 94.12 197 TYR A O 1
ATOM 1430 N N . THR A 1 198 ? -8.553 9.981 16.383 1.00 92.44 198 THR A N 1
ATOM 1431 C CA . THR A 1 198 ? -9.432 11.029 16.899 1.00 92.44 198 THR A CA 1
ATOM 1432 C C . THR A 1 198 ? -10.878 10.575 16.756 1.00 92.44 198 THR A C 1
ATOM 1434 O O . THR A 1 198 ? -11.372 10.407 15.646 1.00 92.44 198 THR A O 1
ATOM 1437 N N . GLY A 1 199 ? -11.590 10.386 17.862 1.00 86.38 199 GLY A N 1
ATOM 1438 C CA . GLY A 1 199 ? -13.000 10.012 17.817 1.00 86.38 199 GLY A CA 1
ATOM 1439 C C . GLY A 1 199 ? -13.632 9.956 19.194 1.00 86.38 199 GLY A C 1
ATOM 1440 O O . GLY A 1 199 ? -12.944 10.016 20.217 1.00 86.38 199 GLY A O 1
ATOM 1441 N N . ALA A 1 200 ? -14.958 9.840 19.222 1.00 69.50 200 ALA A N 1
ATOM 1442 C CA . ALA A 1 200 ? -15.673 9.680 20.476 1.00 69.50 200 ALA A CA 1
ATOM 1443 C C . ALA A 1 200 ? -15.260 8.346 21.106 1.00 69.50 200 ALA A C 1
ATOM 1445 O O . ALA A 1 200 ? -15.267 7.298 20.454 1.00 69.50 200 ALA A O 1
ATOM 1446 N N . ARG A 1 201 ? -14.886 8.371 22.388 1.00 62.31 201 ARG A N 1
ATOM 1447 C CA . ARG A 1 201 ? -14.726 7.133 23.149 1.00 62.31 201 ARG A CA 1
ATOM 1448 C C . ARG A 1 201 ? -16.109 6.492 23.192 1.00 62.31 201 ARG A C 1
ATOM 1450 O O . ARG A 1 201 ? -17.034 7.117 23.711 1.00 62.31 201 ARG A O 1
ATOM 1457 N N . ALA A 1 202 ? -16.267 5.298 22.616 1.00 56.31 202 ALA A N 1
ATOM 1458 C CA . ALA A 1 202 ? -17.511 4.559 22.779 1.00 56.31 202 ALA A CA 1
ATOM 1459 C C . ALA A 1 202 ? -17.807 4.498 24.288 1.00 56.31 202 ALA A C 1
ATOM 1461 O O . ALA A 1 202 ? -16.872 4.258 25.066 1.00 56.31 202 ALA A O 1
ATOM 1462 N N . PRO A 1 203 ? -19.046 4.789 24.731 1.00 50.53 203 PRO A N 1
ATOM 1463 C CA . PRO A 1 203 ? -19.384 4.646 26.136 1.00 50.53 203 PRO A CA 1
ATOM 1464 C C . PRO A 1 203 ? -18.991 3.231 26.537 1.00 50.53 203 PRO A C 1
ATOM 1466 O O . PRO A 1 203 ? -19.329 2.277 25.828 1.00 50.53 203 PRO A O 1
ATOM 1469 N N . ALA A 1 204 ? -18.209 3.115 27.618 1.00 51.16 204 ALA A N 1
ATOM 1470 C CA . ALA A 1 204 ? -17.825 1.815 28.146 1.00 51.16 204 ALA A CA 1
ATOM 1471 C C . ALA A 1 204 ? -19.096 0.958 28.195 1.00 51.16 204 ALA A C 1
ATOM 1473 O O . ALA A 1 204 ? -20.126 1.488 28.636 1.00 51.16 204 ALA A O 1
ATOM 1474 N N . PRO A 1 205 ? -19.074 -0.291 27.685 1.00 49.88 205 PRO A N 1
ATOM 1475 C CA . PRO A 1 205 ? -20.251 -1.143 27.734 1.00 49.88 205 PRO A CA 1
ATOM 1476 C C . PRO A 1 205 ? -20.770 -1.078 29.160 1.00 49.88 205 PRO A C 1
ATOM 1478 O O . PRO A 1 205 ? -19.996 -1.307 30.092 1.00 49.88 205 PRO A O 1
ATOM 1481 N N . ALA A 1 206 ? -22.020 -0.631 29.317 1.00 46.53 206 ALA A N 1
ATOM 1482 C CA . ALA A 1 206 ? -22.614 -0.462 30.627 1.00 46.53 206 ALA A CA 1
ATOM 1483 C C . ALA A 1 206 ? -22.452 -1.803 31.329 1.00 46.53 206 ALA A C 1
ATOM 1485 O O . ALA A 1 206 ? -23.079 -2.789 30.935 1.00 46.53 206 ALA A O 1
ATOM 1486 N N . VAL A 1 207 ? -21.546 -1.853 32.307 1.00 48.88 207 VAL A N 1
ATOM 1487 C CA . VAL A 1 207 ? -21.427 -2.998 33.191 1.00 48.88 207 VAL A CA 1
ATOM 1488 C C . VAL A 1 207 ? -22.764 -3.000 33.890 1.00 48.88 207 VAL A C 1
ATOM 1490 O O . VAL A 1 207 ? -23.002 -2.185 34.779 1.00 48.88 207 VAL A O 1
ATOM 1493 N N . THR A 1 208 ? -23.689 -3.825 33.402 1.00 51.00 208 THR A N 1
ATOM 1494 C CA . THR A 1 208 ? -24.914 -4.090 34.134 1.00 51.00 208 THR A CA 1
ATOM 1495 C C . THR A 1 208 ? -24.395 -4.602 35.467 1.00 51.00 208 THR A C 1
ATOM 1497 O O . THR A 1 208 ? -23.647 -5.585 35.447 1.00 51.00 208 THR A O 1
ATOM 1500 N N . PRO A 1 209 ? -24.636 -3.901 36.593 1.00 45.25 209 PRO A N 1
ATOM 1501 C CA . PRO A 1 209 ? -24.181 -4.385 37.880 1.00 45.25 209 PRO A CA 1
ATOM 1502 C C . PRO A 1 209 ? -24.665 -5.820 37.959 1.00 45.25 209 PRO A C 1
ATOM 1504 O O . PRO A 1 209 ? -25.866 -6.050 37.780 1.00 45.25 209 PRO A O 1
ATOM 1507 N N . ALA A 1 210 ? -23.734 -6.772 38.098 1.00 55.62 210 ALA A N 1
ATOM 1508 C CA . ALA A 1 210 ? -24.104 -8.160 38.304 1.00 55.62 210 ALA A CA 1
ATOM 1509 C C . ALA A 1 210 ? -25.192 -8.132 39.372 1.00 55.62 210 ALA A C 1
ATOM 1511 O O . ALA A 1 210 ? -24.995 -7.504 40.421 1.00 55.62 210 ALA A O 1
ATOM 1512 N N . ALA A 1 211 ? -26.373 -8.660 39.032 1.00 47.97 211 ALA A N 1
ATOM 1513 C CA . ALA A 1 211 ? -27.515 -8.624 39.926 1.00 47.97 211 ALA A CA 1
ATOM 1514 C C . ALA A 1 211 ? -27.010 -9.058 41.300 1.00 47.97 211 ALA A C 1
ATOM 1516 O O . ALA A 1 211 ? -26.327 -10.081 41.390 1.00 47.97 211 ALA A O 1
ATOM 1517 N N . LYS A 1 212 ? -27.251 -8.214 42.318 1.00 46.28 212 LYS A N 1
ATOM 1518 C CA . LYS A 1 212 ? -26.825 -8.430 43.706 1.00 46.28 212 LYS A CA 1
ATOM 1519 C C . LYS A 1 212 ? -26.922 -9.930 43.978 1.00 46.28 212 LYS A C 1
ATOM 1521 O O . LYS A 1 212 ? -28.035 -10.430 43.803 1.00 46.28 212 LYS A O 1
ATOM 1526 N N . PRO A 1 213 ? -25.819 -10.638 44.300 1.00 44.50 213 PRO A N 1
ATOM 1527 C CA . PRO A 1 213 ? -25.861 -12.084 44.408 1.00 44.50 213 PRO A CA 1
ATOM 1528 C C . PRO A 1 213 ? -26.969 -12.427 45.393 1.00 44.50 213 PRO A C 1
ATOM 1530 O O . PRO A 1 213 ? -26.876 -12.144 46.588 1.00 44.50 213 PRO A O 1
ATOM 1533 N N . VAL A 1 214 ? -28.081 -12.935 44.864 1.00 51.28 214 VAL A N 1
ATOM 1534 C CA . VAL A 1 214 ? -29.114 -13.548 45.680 1.00 51.28 214 VAL A CA 1
ATOM 1535 C C . VAL A 1 214 ? -28.382 -14.717 46.299 1.00 51.28 214 VAL A C 1
ATOM 1537 O O . VAL A 1 214 ? -27.827 -15.519 45.549 1.00 51.28 214 VAL A O 1
ATOM 1540 N N . ALA A 1 215 ? -28.294 -14.746 47.631 1.00 48.03 215 ALA A N 1
ATOM 1541 C CA . ALA A 1 215 ? -27.648 -15.813 48.378 1.00 48.03 215 ALA A CA 1
ATOM 1542 C C . ALA A 1 215 ? -28.261 -17.146 47.936 1.00 48.03 215 ALA A C 1
ATOM 1544 O O . ALA A 1 215 ? -29.324 -17.557 48.398 1.00 48.03 215 ALA A O 1
ATOM 1545 N N . ALA A 1 216 ? -27.634 -17.768 46.945 1.00 49.91 216 ALA A N 1
ATOM 1546 C CA . ALA A 1 216 ? -28.016 -19.067 46.470 1.00 49.91 216 ALA A CA 1
ATOM 1547 C C . ALA A 1 216 ? -27.445 -20.020 47.504 1.00 49.91 216 ALA A C 1
ATOM 1549 O O . ALA A 1 216 ? -26.231 -20.096 47.668 1.00 49.91 216 ALA A O 1
ATOM 1550 N N . GLY A 1 217 ? -28.329 -20.697 48.233 1.00 50.72 217 GLY A N 1
ATOM 1551 C CA . GLY A 1 217 ? -27.926 -21.826 49.059 1.00 50.72 217 GLY A CA 1
ATOM 1552 C C . GLY A 1 217 ? -27.137 -22.863 48.242 1.00 50.72 217 GLY A C 1
ATOM 1553 O O . GLY A 1 217 ? -27.114 -22.791 47.007 1.00 50.72 217 GLY A O 1
ATOM 1554 N N . PRO A 1 218 ? -26.508 -23.834 48.923 1.00 48.91 218 PRO A N 1
ATOM 1555 C CA . PRO A 1 218 ? -25.619 -24.809 48.298 1.00 48.91 218 PRO A CA 1
ATOM 1556 C C . PRO A 1 218 ? -26.287 -25.461 47.085 1.00 48.91 218 PRO A C 1
ATOM 1558 O O . PRO A 1 218 ? -27.388 -26.010 47.181 1.00 48.91 218 PRO A O 1
ATOM 1561 N N . ARG A 1 219 ? -25.631 -25.371 45.924 1.00 49.50 219 ARG A N 1
ATOM 1562 C CA . ARG A 1 219 ? -26.123 -25.954 44.671 1.00 49.50 219 ARG A CA 1
ATOM 1563 C C . ARG A 1 219 ? -25.430 -27.289 44.439 1.00 49.50 219 ARG A C 1
ATOM 1565 O O . ARG A 1 219 ? -24.205 -27.361 44.380 1.00 49.50 219 ARG A O 1
ATOM 1572 N N . VAL A 1 220 ? -26.232 -28.341 44.298 1.00 47.09 220 VAL A N 1
ATOM 1573 C CA . VAL A 1 220 ? -25.762 -29.686 43.949 1.00 47.09 220 VAL A CA 1
ATOM 1574 C C . VAL A 1 220 ? -25.848 -29.844 42.437 1.00 47.09 220 VAL A C 1
ATOM 1576 O O . VAL A 1 220 ? -26.919 -29.650 41.861 1.00 47.09 220 VAL A O 1
ATOM 1579 N N . VAL A 1 221 ? -24.732 -30.197 41.799 1.00 50.06 221 VAL A N 1
ATOM 1580 C CA . VAL A 1 221 ? -24.679 -30.479 40.359 1.00 50.06 221 VAL A CA 1
ATOM 1581 C C . VAL A 1 221 ? -24.177 -31.908 40.161 1.00 50.06 221 VAL A C 1
ATOM 1583 O O . VAL A 1 221 ? -23.110 -32.276 40.659 1.00 50.06 221 VAL A O 1
ATOM 1586 N N . ASP A 1 222 ? -24.965 -32.719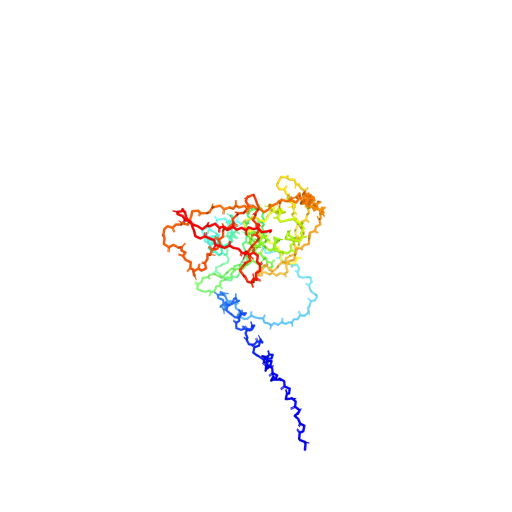 39.454 1.00 43.16 222 ASP A N 1
ATOM 1587 C CA . ASP A 1 222 ? -24.612 -34.093 39.091 1.00 43.16 222 ASP A CA 1
ATOM 1588 C C . ASP A 1 222 ? -23.952 -34.098 37.704 1.00 43.16 222 ASP A C 1
ATOM 1590 O O . ASP A 1 222 ? -24.525 -33.587 36.740 1.00 43.16 222 ASP A O 1
ATOM 1594 N N . PHE A 1 223 ? -22.756 -34.683 37.589 1.00 49.91 223 PHE A N 1
ATOM 1595 C CA . PHE A 1 223 ? -22.048 -34.812 36.314 1.00 49.91 223 PHE A CA 1
ATOM 1596 C C . PHE A 1 223 ? -21.993 -36.272 35.865 1.00 49.91 223 PHE A C 1
ATOM 1598 O O . PHE A 1 223 ? -21.643 -37.168 36.637 1.00 49.91 223 PHE A O 1
ATOM 1605 N N . VAL A 1 224 ? -22.273 -36.499 34.579 1.00 43.31 224 VAL A N 1
ATOM 1606 C CA . VAL A 1 224 ? -22.001 -37.777 33.914 1.00 43.31 224 VAL A CA 1
ATOM 1607 C C . VAL A 1 224 ? -20.547 -37.751 33.455 1.00 43.31 224 VAL A C 1
ATOM 1609 O O . VAL A 1 224 ? -20.217 -37.113 32.456 1.00 43.31 224 VAL A O 1
ATOM 1612 N N . CYS A 1 225 ? -19.660 -38.419 34.191 1.00 41.91 225 CYS A N 1
ATOM 1613 C CA . CYS A 1 225 ? -18.310 -38.655 33.689 1.00 41.91 225 CYS A CA 1
ATOM 1614 C C . CYS A 1 225 ? -18.384 -39.657 32.526 1.00 41.91 225 CYS A C 1
ATOM 1616 O O . CYS A 1 225 ? -19.092 -40.664 32.642 1.00 41.91 225 CYS A O 1
ATOM 1618 N N . PRO A 1 226 ? -17.636 -39.447 31.429 1.00 40.66 226 PRO A N 1
ATOM 1619 C CA . PRO A 1 226 ? -17.411 -40.503 30.457 1.00 40.66 226 PRO A CA 1
ATOM 1620 C C . PRO A 1 226 ? -16.836 -41.736 31.175 1.00 40.66 226 PRO A C 1
ATOM 1622 O O . PRO A 1 226 ? -16.010 -41.583 32.086 1.00 40.66 226 PRO A O 1
ATOM 1625 N N . PRO A 1 227 ? -17.254 -42.956 30.804 1.00 41.66 227 PRO A N 1
ATOM 1626 C CA . PRO A 1 227 ? -16.748 -44.168 31.435 1.00 41.66 227 PRO A CA 1
ATOM 1627 C C . PRO A 1 227 ? -15.214 -44.215 31.343 1.00 41.66 227 PRO A C 1
ATOM 1629 O O . PRO A 1 227 ? -14.646 -44.066 30.263 1.00 41.66 227 PRO A O 1
ATOM 1632 N N . GLY A 1 228 ? -14.547 -44.396 32.489 1.00 46.66 228 GLY A N 1
ATOM 1633 C CA . GLY A 1 228 ? -13.084 -44.491 32.589 1.00 46.66 228 GLY A CA 1
ATOM 1634 C C . GLY A 1 228 ? -12.362 -43.294 33.224 1.00 46.66 228 GLY A C 1
ATOM 1635 O O . GLY A 1 228 ? -11.142 -43.347 33.351 1.00 46.66 228 GLY A O 1
ATOM 1636 N N . GLN A 1 229 ? -13.065 -42.239 33.660 1.00 47.28 229 GLN A N 1
ATOM 1637 C CA . GLN A 1 229 ? -12.445 -41.102 34.362 1.00 47.28 229 GLN A CA 1
ATOM 1638 C C . GLN A 1 229 ? -13.109 -40.789 35.718 1.00 47.28 229 GLN A C 1
ATOM 1640 O O . GLN A 1 229 ? -14.040 -39.992 35.771 1.00 47.28 229 GLN A O 1
ATOM 1645 N N . ALA A 1 230 ? -12.622 -41.414 36.804 1.00 36.50 230 ALA A N 1
ATOM 1646 C CA . ALA A 1 230 ? -12.433 -40.845 38.163 1.00 36.50 230 ALA A CA 1
ATOM 1647 C C . ALA A 1 230 ? -11.994 -41.937 39.181 1.00 36.50 230 ALA A C 1
ATOM 1649 O O . ALA A 1 230 ? -12.385 -43.088 38.982 1.00 36.50 230 ALA A O 1
ATOM 1650 N N . PRO A 1 231 ? -11.282 -41.630 40.299 1.00 41.03 231 PRO A N 1
ATOM 1651 C CA . PRO A 1 231 ? -10.688 -40.357 40.731 1.00 41.03 231 PRO A CA 1
ATOM 1652 C C . PRO A 1 231 ? -9.141 -40.405 40.826 1.00 41.03 231 PRO A C 1
ATOM 1654 O O . PRO A 1 231 ? -8.551 -41.398 41.240 1.00 41.03 231 PRO A O 1
ATOM 1657 N N . GLY A 1 232 ? -8.484 -39.297 40.461 1.00 37.94 232 GLY A N 1
ATOM 1658 C CA . GLY A 1 232 ? -7.025 -39.100 40.575 1.00 37.94 232 GLY A CA 1
ATOM 1659 C C . GLY A 1 232 ? -6.388 -38.346 39.400 1.00 37.94 232 GLY A C 1
ATOM 1660 O O . GLY A 1 232 ? -5.281 -37.831 39.519 1.00 37.94 232 GLY A O 1
ATOM 1661 N N . GLY A 1 233 ? -7.092 -38.239 38.269 1.00 37.03 233 GLY A N 1
ATOM 1662 C CA . GLY A 1 233 ? -6.630 -37.530 37.074 1.00 37.03 233 GLY A CA 1
ATOM 1663 C C . GLY A 1 233 ? -7.297 -36.165 36.919 1.00 37.03 233 GLY A C 1
ATOM 1664 O O . GLY A 1 233 ? -8.515 -36.054 37.027 1.00 37.03 233 GLY A O 1
ATOM 1665 N N . ALA A 1 234 ? -6.492 -35.132 36.665 1.00 36.16 234 ALA A N 1
ATOM 1666 C CA . ALA A 1 234 ? -6.933 -33.759 36.450 1.00 36.16 234 ALA A CA 1
ATOM 1667 C C . ALA A 1 234 ? -7.972 -33.655 35.319 1.00 36.16 234 ALA A C 1
ATOM 1669 O O . ALA A 1 234 ? -7.671 -33.938 34.159 1.00 36.16 234 ALA A O 1
ATOM 1670 N N . VAL A 1 235 ? -9.175 -33.187 35.652 1.00 39.34 235 VAL A N 1
ATOM 1671 C CA . VAL A 1 235 ? -10.189 -32.794 34.669 1.00 39.34 235 VAL A CA 1
ATOM 1672 C C . VAL A 1 235 ? -9.673 -31.543 33.952 1.00 39.34 235 VAL A C 1
ATOM 1674 O O . VAL A 1 235 ? -9.610 -30.457 34.529 1.00 39.34 235 VAL A O 1
ATOM 1677 N N . ARG A 1 236 ? -9.220 -31.691 32.703 1.00 39.94 236 ARG A N 1
ATOM 1678 C CA . ARG A 1 236 ? -8.760 -30.565 31.882 1.00 39.94 236 ARG A CA 1
ATOM 1679 C C . ARG A 1 236 ? -9.961 -29.855 31.256 1.00 39.94 236 ARG A C 1
ATOM 1681 O O . ARG A 1 236 ? -10.494 -30.341 30.272 1.00 39.94 236 ARG A O 1
ATOM 1688 N N . ALA A 1 237 ? -10.271 -28.688 31.825 1.00 35.28 237 ALA A N 1
ATOM 1689 C CA . ALA A 1 237 ? -11.067 -27.575 31.293 1.00 35.28 237 ALA A CA 1
ATOM 1690 C C . ALA A 1 237 ? -12.529 -27.859 30.883 1.00 35.28 237 ALA A C 1
ATOM 1692 O O . ALA A 1 237 ? -12.812 -28.721 30.062 1.00 35.28 237 ALA A O 1
ATOM 1693 N N . GLY A 1 238 ? -13.448 -27.023 31.388 1.00 39.44 238 GLY A N 1
ATOM 1694 C CA . GLY A 1 238 ? -14.808 -26.900 30.843 1.00 39.44 238 GLY A CA 1
ATOM 1695 C C . GLY A 1 238 ? -15.976 -27.125 31.807 1.00 39.44 238 GLY A C 1
ATOM 1696 O O . GLY A 1 238 ? -17.043 -27.518 31.348 1.00 39.44 238 GLY A O 1
ATOM 1697 N N . CYS A 1 239 ? -15.834 -26.885 33.115 1.00 38.03 239 CYS A N 1
ATOM 1698 C CA . CYS A 1 239 ? -16.987 -26.959 34.019 1.00 38.03 239 CYS A CA 1
ATOM 1699 C C . CYS A 1 239 ? -17.781 -25.643 34.003 1.00 38.03 239 CYS A C 1
ATOM 1701 O O . CYS A 1 239 ? -17.292 -24.610 34.455 1.00 38.03 239 CYS A O 1
ATOM 1703 N N . LEU A 1 240 ? -19.010 -25.697 33.488 1.00 37.00 240 LEU A N 1
ATOM 1704 C CA . LEU A 1 240 ? -20.005 -24.625 33.561 1.00 37.00 240 LEU A CA 1
ATOM 1705 C C . LEU A 1 240 ? -20.887 -24.830 34.797 1.00 37.00 240 LEU A C 1
ATOM 1707 O O . LEU A 1 240 ? -21.361 -25.941 35.037 1.00 37.00 240 LEU A O 1
ATOM 1711 N N . CYS A 1 241 ? -21.147 -23.763 35.554 1.00 35.19 241 CYS A N 1
ATOM 1712 C CA . CYS A 1 241 ? -22.154 -23.760 36.614 1.00 35.19 241 CYS A CA 1
ATOM 1713 C C . CYS A 1 241 ? -23.317 -22.863 36.171 1.00 35.19 241 CYS A C 1
ATOM 1715 O O . CYS A 1 241 ? -23.312 -21.654 36.386 1.00 35.19 241 CYS A O 1
ATOM 1717 N N . GLY A 1 242 ? -24.303 -23.447 35.485 1.00 47.84 242 GLY A N 1
ATOM 1718 C CA . GLY A 1 242 ? -25.368 -22.672 34.843 1.00 47.84 242 GLY A CA 1
ATOM 1719 C C . GLY A 1 242 ? -24.849 -21.848 33.657 1.00 47.84 242 GLY A C 1
ATOM 1720 O O . GLY A 1 242 ? -24.131 -22.377 32.812 1.00 47.84 242 GLY A O 1
ATOM 1721 N N . SER A 1 243 ? -25.239 -20.573 33.573 1.00 37.41 243 SER A N 1
ATOM 1722 C CA . SER A 1 243 ? -24.875 -19.664 32.473 1.00 37.41 243 SER A CA 1
ATOM 1723 C C . SER A 1 243 ? -23.513 -18.981 32.630 1.00 37.41 243 SER A C 1
ATOM 1725 O O . SER A 1 243 ? -23.072 -18.318 31.694 1.00 37.41 243 SER A O 1
ATOM 1727 N N . ASP A 1 244 ? -22.844 -19.138 33.774 1.00 38.12 244 ASP A N 1
ATOM 1728 C CA . ASP A 1 244 ? -21.599 -18.431 34.068 1.00 38.12 244 ASP A CA 1
ATOM 1729 C C . ASP A 1 244 ? -20.379 -19.354 33.919 1.00 38.12 244 ASP A C 1
ATOM 1731 O O . ASP A 1 244 ? -20.281 -20.421 34.536 1.00 38.12 244 ASP A O 1
ATOM 1735 N N . ILE A 1 245 ? -19.412 -18.913 33.105 1.00 39.31 245 ILE A N 1
ATOM 1736 C CA . ILE A 1 245 ? -18.054 -19.466 33.080 1.00 39.31 245 ILE A CA 1
ATOM 1737 C C . ILE A 1 245 ? -17.325 -18.883 34.292 1.00 39.31 245 ILE A C 1
ATOM 1739 O O . ILE A 1 245 ? -16.785 -17.778 34.236 1.00 39.31 245 ILE A O 1
ATOM 1743 N N . ILE A 1 246 ? -17.303 -19.618 35.402 1.00 37.56 246 ILE A N 1
ATOM 1744 C CA . ILE A 1 246 ? -16.384 -19.302 36.496 1.00 37.56 246 ILE A CA 1
ATOM 1745 C C . ILE A 1 246 ? -14.992 -19.709 36.002 1.00 37.56 246 ILE A C 1
ATOM 1747 O O . ILE A 1 246 ? -14.782 -20.853 35.608 1.00 37.56 246 ILE A O 1
ATOM 1751 N N . GLY A 1 247 ? -14.093 -18.729 35.904 1.00 33.00 247 GLY A N 1
ATOM 1752 C CA . GLY A 1 247 ? -12.860 -18.792 35.120 1.00 33.00 247 GLY A CA 1
ATOM 1753 C C . GLY A 1 247 ? -11.933 -19.985 35.376 1.00 33.00 247 GLY A C 1
ATOM 1754 O O . GLY A 1 247 ? -12.064 -20.751 36.326 1.00 33.00 247 GLY A O 1
ATOM 1755 N N . THR A 1 248 ? -10.932 -20.110 34.505 1.00 33.06 248 THR A N 1
ATOM 1756 C CA . THR A 1 248 ? -9.802 -21.035 34.651 1.00 33.06 248 THR A CA 1
ATOM 1757 C C . THR A 1 248 ? -9.146 -20.888 36.024 1.00 33.06 248 THR A C 1
ATOM 1759 O O . THR A 1 248 ? -8.334 -19.992 36.235 1.00 33.06 248 THR A O 1
ATOM 1762 N N . ALA A 1 249 ? -9.468 -21.793 36.944 1.00 33.38 249 ALA A N 1
ATOM 1763 C CA . ALA A 1 249 ? -8.813 -21.909 38.238 1.00 33.38 249 ALA A CA 1
ATOM 1764 C C . ALA A 1 249 ? -8.268 -23.333 38.406 1.00 33.38 249 ALA A C 1
ATOM 1766 O O . ALA A 1 249 ? -8.804 -24.148 39.148 1.00 33.38 249 ALA A O 1
ATOM 1767 N N . CYS A 1 250 ? -7.170 -23.634 37.713 1.00 29.97 250 CYS A N 1
ATOM 1768 C CA . CYS A 1 250 ? -6.268 -24.697 38.144 1.00 29.97 250 CYS A CA 1
ATOM 1769 C C . CYS A 1 250 ? -5.162 -24.032 38.969 1.00 29.97 250 CYS A C 1
ATOM 1771 O O . CYS A 1 250 ? -4.256 -23.441 38.387 1.00 29.97 250 CYS A O 1
ATOM 1773 N N . GLY A 1 251 ? -5.240 -24.097 40.305 1.00 28.67 251 GLY A N 1
ATOM 1774 C CA . GLY A 1 251 ? -4.091 -23.722 41.141 1.00 28.67 251 GLY A CA 1
ATOM 1775 C C . GLY A 1 251 ? -4.322 -23.295 42.592 1.00 28.67 251 GLY A C 1
ATOM 1776 O O . GLY A 1 251 ? -3.329 -23.099 43.282 1.00 28.67 251 GLY A O 1
ATOM 1777 N N . ALA A 1 252 ? -5.556 -23.168 43.091 1.00 27.80 252 ALA A N 1
ATOM 1778 C CA . ALA A 1 252 ? -5.793 -22.869 44.509 1.00 27.80 252 ALA A CA 1
ATOM 1779 C C . ALA A 1 252 ? -6.535 -24.035 45.195 1.00 27.80 252 ALA A C 1
ATOM 1781 O O . ALA A 1 252 ? -7.658 -24.346 44.792 1.00 27.80 252 ALA A O 1
ATOM 1782 N N . PRO A 1 253 ? -5.946 -24.705 46.205 1.00 37.31 253 PRO A N 1
ATOM 1783 C CA . PRO A 1 253 ? -6.666 -25.676 47.021 1.00 37.31 253 PRO A CA 1
ATOM 1784 C C . PRO A 1 253 ? -7.666 -24.913 47.899 1.00 37.31 253 PRO A C 1
ATOM 1786 O O . PRO A 1 253 ? -7.251 -24.173 48.788 1.00 37.31 253 PRO A O 1
ATOM 1789 N N . GLY A 1 254 ? -8.971 -25.038 47.635 1.00 40.81 254 GLY A N 1
ATOM 1790 C CA . GLY A 1 254 ? -9.956 -24.384 48.505 1.00 40.81 254 GLY A CA 1
ATOM 1791 C C . GLY A 1 254 ? -11.447 -24.452 48.167 1.00 40.81 254 GLY A C 1
ATOM 1792 O O . GLY A 1 254 ? -12.231 -24.317 49.094 1.00 40.81 254 GLY A O 1
ATOM 1793 N N . ASN A 1 255 ? -11.887 -24.683 46.923 1.00 44.75 255 ASN A N 1
ATOM 1794 C CA . ASN A 1 255 ? -13.302 -24.405 46.579 1.00 44.75 255 ASN A CA 1
ATOM 1795 C C . ASN A 1 255 ? -14.199 -25.621 46.299 1.00 44.75 255 ASN A C 1
ATOM 1797 O O . ASN A 1 255 ? -15.325 -25.449 45.841 1.00 44.75 255 ASN A O 1
ATOM 1801 N N . PHE A 1 256 ? -13.745 -26.839 46.585 1.00 46.47 256 PHE A N 1
ATOM 1802 C CA . PHE A 1 256 ? -14.598 -28.026 46.512 1.00 46.47 256 PHE A CA 1
ATOM 1803 C C . PHE A 1 256 ? -14.434 -28.807 47.807 1.00 46.47 256 PHE A C 1
ATOM 1805 O O . PHE A 1 256 ? -13.348 -29.310 48.091 1.00 46.47 256 PHE A O 1
ATOM 1812 N N . THR A 1 257 ? -15.487 -28.838 48.619 1.00 44.38 257 THR A N 1
ATOM 1813 C CA . THR A 1 257 ? -15.446 -29.427 49.963 1.00 44.38 257 THR A CA 1
ATOM 1814 C C . THR A 1 257 ? -15.829 -30.900 49.983 1.00 44.38 257 THR A C 1
ATOM 1816 O O . THR A 1 257 ? -15.392 -31.594 50.890 1.00 44.38 257 THR A O 1
ATOM 1819 N N . ASP A 1 258 ? -16.549 -31.403 48.976 1.00 47.03 258 ASP A N 1
ATOM 1820 C CA . ASP A 1 258 ? -16.898 -32.822 48.896 1.00 47.03 258 ASP A CA 1
ATOM 1821 C C . ASP A 1 258 ? -17.059 -33.312 47.453 1.00 47.03 258 ASP A C 1
ATOM 1823 O O . ASP A 1 258 ? -17.798 -32.737 46.647 1.00 47.03 258 ASP A O 1
ATOM 1827 N N . VAL A 1 259 ? -16.376 -34.418 47.147 1.00 47.06 259 VAL A N 1
ATOM 1828 C CA . VAL A 1 259 ? -16.541 -35.194 45.912 1.00 47.06 259 VAL A CA 1
ATOM 1829 C C . VAL A 1 259 ? -17.027 -36.581 46.307 1.00 47.06 259 VAL A C 1
ATOM 1831 O O . VAL A 1 259 ? -16.282 -37.349 46.913 1.00 47.06 259 VAL A O 1
ATOM 1834 N N . THR A 1 260 ? -18.264 -36.928 45.954 1.00 51.41 260 THR A N 1
ATOM 1835 C CA . THR A 1 260 ? -18.818 -38.266 46.220 1.00 51.41 260 THR A CA 1
ATOM 1836 C C . THR A 1 260 ? -19.037 -39.017 44.911 1.00 51.41 260 THR A C 1
ATOM 1838 O O . THR A 1 260 ? -19.645 -38.498 43.971 1.00 51.41 260 THR A O 1
ATOM 1841 N N . ALA A 1 261 ? -18.540 -40.253 44.836 1.00 44.75 261 ALA A N 1
ATOM 1842 C CA . ALA A 1 261 ? -18.821 -41.139 43.713 1.00 44.75 261 ALA A CA 1
ATOM 1843 C C . ALA A 1 261 ? -20.274 -41.634 43.790 1.00 44.75 261 ALA A C 1
ATOM 1845 O O . ALA A 1 261 ? -20.761 -42.009 44.856 1.00 44.75 261 ALA A O 1
ATOM 1846 N N . THR A 1 262 ? -20.968 -41.647 42.657 1.00 51.53 262 THR A N 1
ATOM 1847 C CA . THR A 1 262 ? -22.344 -42.140 42.529 1.00 51.53 262 THR A CA 1
ATOM 1848 C C . THR A 1 262 ? -22.428 -43.161 41.399 1.00 51.53 262 THR A C 1
ATOM 1850 O O . THR A 1 262 ? -21.548 -43.232 40.542 1.00 51.53 262 THR A O 1
ATOM 1853 N N . ALA A 1 263 ? -23.526 -43.917 41.335 1.00 39.56 263 ALA A N 1
ATOM 1854 C CA . ALA A 1 263 ? -23.760 -44.898 40.271 1.00 39.56 263 ALA A CA 1
ATOM 1855 C C . ALA A 1 263 ? -23.818 -44.296 38.846 1.00 39.56 263 ALA A C 1
ATOM 1857 O O . ALA A 1 263 ? -23.820 -45.047 37.875 1.00 39.56 263 ALA A O 1
ATOM 1858 N N . ARG A 1 264 ? -23.884 -42.962 38.702 1.00 38.34 264 ARG A N 1
ATOM 1859 C CA . ARG A 1 264 ? -23.961 -42.252 37.411 1.00 38.34 264 ARG A CA 1
ATOM 1860 C C . ARG A 1 264 ? -22.773 -41.317 37.129 1.00 38.34 264 ARG A C 1
ATOM 1862 O O . ARG A 1 264 ? -22.777 -40.664 36.090 1.00 38.34 264 ARG A O 1
ATOM 1869 N N . GLY A 1 265 ? -21.773 -41.248 38.013 1.00 56.25 265 GLY A N 1
ATOM 1870 C CA . GLY A 1 265 ? -20.627 -40.340 37.876 1.00 56.25 265 GLY A CA 1
ATOM 1871 C C . GLY A 1 265 ? -20.217 -39.683 39.197 1.00 56.25 265 GLY A C 1
ATOM 1872 O O . GLY A 1 265 ? -20.361 -40.283 40.263 1.00 56.25 265 GLY A O 1
ATOM 1873 N N . CYS A 1 266 ? -19.719 -38.446 39.139 1.00 48.66 266 CYS A N 1
ATOM 1874 C CA . CYS A 1 266 ? -19.275 -37.679 40.308 1.00 48.66 266 CYS A CA 1
ATOM 1875 C C . CYS A 1 266 ? -20.280 -36.577 40.668 1.00 48.66 266 CYS A C 1
ATOM 1877 O O . CYS A 1 266 ? -20.765 -35.856 39.794 1.00 48.66 266 CYS A O 1
ATOM 1879 N N . ARG A 1 267 ? -20.554 -36.423 41.968 1.00 48.97 267 ARG A N 1
ATOM 1880 C CA . ARG A 1 267 ? -21.316 -35.299 42.522 1.00 48.97 267 ARG A CA 1
ATOM 1881 C C . ARG A 1 267 ? -20.357 -34.304 43.171 1.00 48.97 267 ARG A C 1
ATOM 1883 O O . ARG A 1 267 ? -19.504 -34.712 43.959 1.00 48.97 267 ARG A O 1
ATOM 1890 N N . PHE A 1 268 ? -20.536 -33.021 42.859 1.00 55.09 268 PHE A N 1
ATOM 1891 C CA . PHE A 1 268 ? -19.803 -31.914 43.473 1.00 55.09 268 PHE A CA 1
ATOM 1892 C C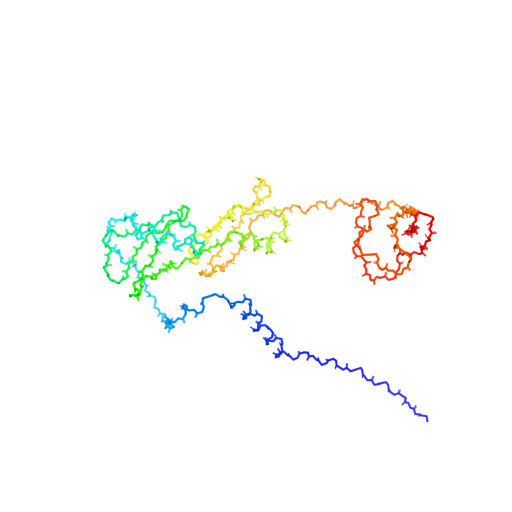 . PHE A 1 268 ? -20.777 -31.022 44.239 1.00 55.09 268 PHE A C 1
ATOM 1894 O O . PHE A 1 268 ? -21.879 -30.734 43.760 1.00 55.09 268 PHE A O 1
ATOM 1901 N N . VAL A 1 269 ? -20.361 -30.572 45.420 1.00 48.25 269 VAL A N 1
ATOM 1902 C CA . VAL A 1 269 ? -21.070 -29.543 46.184 1.00 48.25 269 VAL A CA 1
ATOM 1903 C C . VAL A 1 269 ? -20.250 -28.260 46.113 1.00 48.25 269 VAL A C 1
ATOM 1905 O O . VAL A 1 269 ? -19.117 -28.222 46.590 1.00 48.25 269 VAL A O 1
ATOM 1908 N N . CYS A 1 270 ? -20.817 -27.220 45.499 1.00 46.66 270 CYS A N 1
ATOM 1909 C CA . CYS A 1 270 ? -20.255 -25.872 45.545 1.00 46.66 270 CYS A CA 1
ATOM 1910 C C . CYS A 1 270 ? -20.899 -25.120 46.716 1.00 46.66 270 CYS A C 1
ATOM 1912 O O . CYS A 1 270 ? -22.132 -25.091 46.817 1.00 46.66 270 CYS A O 1
ATOM 1914 N N . GLN A 1 271 ? -20.070 -24.547 47.591 1.00 46.25 271 GLN A N 1
ATOM 1915 C CA . GLN A 1 271 ? -20.505 -23.607 48.630 1.00 46.25 271 GLN A CA 1
ATOM 1916 C C . GLN A 1 271 ? -20.509 -22.175 48.104 1.00 46.25 271 GLN A C 1
ATOM 1918 O O . GLN A 1 271 ? -19.612 -21.844 47.296 1.00 46.25 271 GLN A O 1
#

Sequence (271 aa):
MHGYYPQPPPQKTGMSALTIVLIIVVVALVLGGGGCLLCIGIAASVSDTDHADGAAPVAQGTLVRDSFAIDLETRFRNQGVPATTVLCPASRPARGDFQCELTVGADRATVQVRDTGSGFAFDVPDTAFLDGAKLSASFQTQIASKIDARLRVPCFTGTLMKKVGSQFSCEVVVGATATGTVVVSVDDAKGSVRMDYTGARAPAPAVTPAAKPVAAGPRVVDFVCPPGQAPGGAVRAGCLCGSDIIGTACGAPGNFTDVTATARGCRFVCQ

Radius of gyration: 31.95 Å; chains: 1; bounding box: 57×67×103 Å

Secondary structure (DSSP, 8-state):
----PPPPPPPP----HHHHHHHHHHHHHHHH-SS-TTS--S------------------PPEE--HHHHHHHHHHHHTT----EEEEESS--SSS-EEEEEEETTEEEEEEEEE-SSSEEEE-TTEEEEEHHHHHHHHIIIIIHHH-TTEE-TT--SEEEEETT-EEEEEEEETTEEEEEEEEEE--TT--EEEEEEEPPPPPP---PPP-----PPEEEEE-PPTT--SSS---S---BTTB------S-TTS---EEEETTEEEEEE-

Foldseek 3Di:
DDDDDDDDDDDDDPDPVVVVVVVVVVCCCVVVPDDDPPPPDDDDDDDDDPDPDDPDPDPPAPWDQDPVFVVVCVVCVVVQQNWPGKTFHPDDDPAAKGWIWTDRPNDIFIKIWHDPVVGIDIDGPQKAWAQLVVVQVCCLVPPCVVFPNQKGFVVSHRIDIDGAQDKDKTFIDRPPDTFWIKIWHHHDNPRDIDIDIDGDRDPDPPPPPPPPPPPDPKDKDDDQDDPPDDDDDDDPDDDDDPPDDPDDDDDDPDFWDDWDADPRGIMTIGD

pLDDT: mean 70.01, std 23.11, range [27.8, 97.25]